Protein 9B3N (pdb70)

Nearest PDB structures (foldseek):
  9b3n-assembly1_A  TM=1.005E+00  e=8.816E-45  Homo sapiens
  9b3g-assembly1_A  TM=9.712E-01  e=2.410E-22  Homo sapiens
  4cue-assembly1_A-2  TM=6.542E-01  e=8.061E-15  Homo sapiens
  4cud-assembly1_A  TM=6.836E-01  e=2.657E-14  Homo sapiens
  4cuf-assembly1_A  TM=6.412E-01  e=1.418E-14  Homo sapiens

InterPro domains:
  IPR000152 EGF-type aspartate/asparagine hydroxylation site [PS00010] (195-206)
  IPR000152 EGF-type aspartate/asparagine hydroxylation site [PS00010] (272-283)
  IPR000152 EGF-type aspartate/asparagine hydroxylation site [PS00010] (312-323)
  IPR000152 EGF-type aspartate/asparagine hydroxylation site [PS00010] (350-361)
  IPR000152 EGF-type aspartate/asparagine hydroxylation site [PS00010] (429-440)
  IPR000152 EGF-type aspartate/asparagine hydroxylation site [PS00010] (467-478)
  IPR000152 EGF-type aspartate/asparagine hydroxylation site [PS00010] (505-516)
  IPR000152 EGF-type aspartate/asparagine hydroxylation site [PS00010] (543-554)
  IPR000152 EGF-type aspartate/asparagine hydroxylation site [PS00010] (580-591)
  IPR000152 EGF-type aspartate/asparagine hydroxylation site [PS00010] (618-629)
  IPR000152 EGF-type aspartate/asparagine hydroxylation site [PS00010] (655-666)
  IPR000152 EGF-type aspartate/asparagine hydroxylation site [PS00010] (693-704)
  IPR000152 EGF-type aspartate/asparagine hydroxylation site [PS00010] (730-741)
  IPR000152 EGF-type aspartate/asparagine hydroxylation site [PS00010] (768-779)
  IPR000152 EGF-type aspartate/asparagine hydroxylation site [PS00010] (806-817)
  IPR000152 EGF-type aspartate/asparagine hydroxylation site [PS00010] (884-895)
  IPR000152 EGF-type aspartate/asparagine hydroxylation site [PS00010] (960-971)
  IPR000152 EGF-type aspartate/asparagine hydroxylation site [PS00010] (998-1009)
  IPR000152 EGF-type aspartate/asparagine hydroxylation site [PS00010] (1036-1047)
  IPR000152 EGF-type aspartate/asparagine hydroxylation site [PS00010] (1160-1171)

Organism: Homo sapiens (NCBI:txid9606)

Sequence (195 aa):
NECESNPCVNGGTCKDDMTSGYVCTCREGFSGPNCQTNINECASNPCLNQQGTCIDDVAGYKCNCLLPYTGATCEVVLAPCAPSPCRNGGECRQSEDYESFSCVCPTGWQGQTCEVDINECVLSPCRRHGASCQNTHGGYRCHCQAGYSGRNCETDIDDCRPNPCHNGGSCTDGINTAFCDCLPGFRGTFCEEGSGLE

Secondary structure (DSSP, 8-state):
-GGGG----TT-EEEEETTEEEEEPPTTEESTTS-EE--GGGG----TT-EEEEETTEEEEEPPTTEESTTS-EE--TTTT----TTPEEEE-TTSS-EEEEPPTTEESTTS-EE--GGGG----TTPEEEEETTEEEEEPPTTEESTTS-EE--TTSS--SSTT-EEEEETTEEEEEPPTTEESTTS-EE-S--

Solvent-accessible surface area: 12857 Å² total; per-residue (Å²): 128,86,29,145,90,127,24,24,69,64,41,18,93,36,140,56,89,131,113,14,68,71,15,91,38,152,142,7,30,43,31,107,38,0,95,64,64,74,84,45,16,76,92,125,29,21,92,62,160,17,79,31,68,56,86,78,40,21,87,119,18,73,40,111,88,31,73,49,31,84,36,0,97,71,75,49,44,27,26,80,108,52,30,8,126,71,73,13,86,29,122,74,34,167,64,65,128,59,52,63,25,70,39,44,136,3,44,84,37,138,30,0,105,83,28,65,68,33,32,125,157,53,48,18,132,60,58,18,73,35,88,52,51,162,22,16,33,140,6,82,54,105,75,5,29,44,38,129,39,0,88,61,56,65,71,37,22,200,129,77,41,7,93,71,54,3,67,33,78,59,21,114,88,79,21,129,12,80,43,80,126,24,50,123,33,104,74,0,107,81,42,53,94,80,219

Foldseek 3Di:
DPCVVVQAPQPWDWDDDVPGIATHEDQQFDDRRSPDRDAPCPVVQAPDPWDWAGDRNDIFTHEDPQFDDRRSPHGQAQCVVPLAPDPWDWDADPNSNHIATHEDQQFDDRRRQHGDFCPVVPLADDPWHWAGDRSGIATHEDQQFDDRRSPDRDAPCVVHQAPDPWDWDDDRNDIATDEDPQFDDRRRPDGDPDD

GO terms:
  GO:0060354 negative regulation of cell adhesion molecule production (P, IMP)
  GO:2000048 negative regulation of cell-cell adhesion mediated by cadherin (P, IMP)
  GO:0000122 negative regulation of transcription by RNA polymerase II (P, IMP)
  GO:0043235 signaling receptor complex (C, IDA)
  GO:0007507 heart development (P, IMP)
  GO:0035924 cellular response to vascular endothelial growth factor stimulus (P, IDA)
  GO:0045944 positive regulation of transcription by RNA polymerase II (P, IDA)
  GO:2001027 negative regulation of endothelial cell chemotaxis (P, IDA)
  GO:0090051 negative regulation of cell migration involved in sprouting angiogenesis (P, IDA)
  GO:0008285 negative regulation of cell population proliferation (P, IDA)
  GO:0035148 tube formation (P, IMP)
  GO:0005515 protein binding (F, IPI)
  GO:0000139 Golgi membrane (C, TAS)
  GO:0005576 extracellular region (C, TAS)
  GO:0005654 nucleoplasm (C, TAS)
  GO:0005789 endoplasmic reticulum membrane (C, TAS)
  GO:0005829 cytosol (C, TAS)
  GO:0005886 plasma membrane (C, TAS)
  GO:0010008 endosome membrane (C, TAS)
  GO:0042802 identical protein binding (F, IPI)

Radius of gyration: 42.96 Å; Cα contacts (8 Å, |Δi|>4): 424; chains: 1; bounding box: 57×102×104 Å

Structure (mmCIF, N/CA/C/O backbone):
data_9B3N
#
_entry.id   9B3N
#
_cell.length_a   28.030
_cell.length_b   35.080
_cell.length_c   63.890
_cell.angle_alpha   99.710
_cell.angle_beta   92.350
_cell.angle_gamma   96.860
#
_symmetry.space_group_name_H-M   'P 1'
#
loop_
_entity.id
_entity.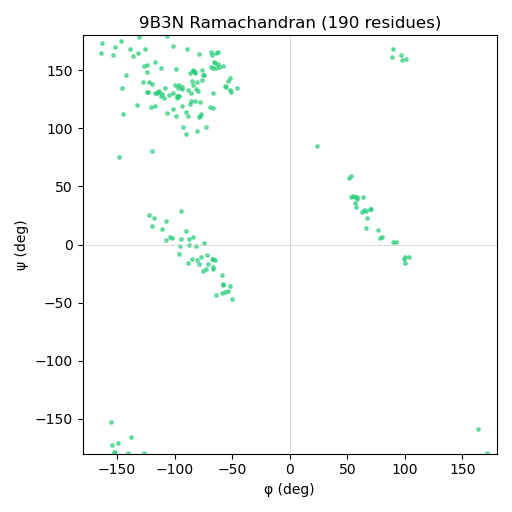type
_entity.pdbx_description
1 polymer 'Neurogenic locus notch homolog protein 1'
2 branched beta-D-xylopyranose-(1-3)-beta-D-glucopyranose
3 non-polymer beta-D-glucopyranose
4 non-polymer alpha-L-fucopyranose
5 non-polymer 'CALCIUM ION'
6 non-polymer 1,2-ETHANEDIOL
7 water water
#
loop_
_atom_site.group_PDB
_atom_site.id
_atom_site.type_symbol
_atom_site.label_atom_id
_atom_site.label_alt_id
_atom_site.label_comp_id
_atom_site.label_asym_id
_atom_site.label_entity_id
_atom_site.label_seq_id
_atom_site.pdbx_PDB_ins_code
_atom_site.Cartn_x
_atom_site.Cartn_y
_atom_site.Cartn_z
_atom_site.occupancy
_atom_site.B_iso_or_equiv
_atom_site.auth_seq_id
_atom_site.auth_comp_id
_atom_site.auth_asym_id
_atom_site.auth_atom_id
_atom_site.pdbx_PDB_model_num
ATOM 1 N N . ASN A 1 3 ? -19.47341 -60.77668 -61.67711 1.000 63.34301 755 ASN A N 1
ATOM 2 C CA . ASN A 1 3 ? -20.36501 -60.71673 -60.51610 1.000 56.04260 755 ASN A CA 1
ATOM 3 C C . ASN A 1 3 ? -20.23390 -59.37843 -59.75268 1.000 44.73919 755 ASN A C 1
ATOM 4 O O . ASN A 1 3 ? -20.13562 -58.30891 -60.34791 1.000 35.79447 755 ASN A O 1
ATOM 9 N N . GLU A 1 4 ? -20.20618 -59.44102 -58.42026 1.000 38.10751 756 GLU A N 1
ATOM 10 C CA . GLU A 1 4 ? -20.67907 -58.28680 -57.66563 1.000 34.24977 756 GLU A CA 1
ATOM 11 C C . GLU A 1 4 ? -19.71354 -57.11938 -57.71999 1.000 35.56665 756 GLU A C 1
ATOM 12 O O . GLU A 1 4 ? -20.15492 -55.97735 -57.53428 1.000 34.87137 756 GLU A O 1
ATOM 18 N N . CYS A 1 5 ? -18.43571 -57.35526 -58.02554 1.000 28.39142 757 CYS A N 1
ATOM 19 C CA . CYS A 1 5 ? -17.53054 -56.21167 -58.09266 1.000 26.87681 757 CYS A CA 1
ATOM 20 C C . CYS A 1 5 ? -17.83666 -55.28346 -59.25536 1.000 30.37799 757 CYS A C 1
ATOM 21 O O . CYS A 1 5 ? -17.30191 -54.16591 -59.28778 1.000 30.07665 757 CYS A O 1
ATOM 24 N N . GLU A 1 6 ? -18.66885 -55.69003 -60.21246 1.000 29.10371 758 GLU A N 1
ATOM 25 C CA . GLU A 1 6 ? -19.01755 -54.82381 -61.33816 1.000 28.89031 758 GLU A CA 1
ATOM 26 C C . GLU A 1 6 ? -19.65516 -53.52310 -60.89347 1.000 28.21161 758 GLU A C 1
ATOM 27 O O . GLU A 1 6 ? -19.60037 -52.55289 -61.62658 1.000 29.93511 758 GLU A O 1
ATOM 33 N N . SER A 1 7 ? -20.30063 -53.49778 -59.72385 1.000 29.17379 759 SER A N 1
ATOM 34 C CA . SER A 1 7 ? -20.92983 -52.23495 -59.31623 1.000 29.46136 759 SER A CA 1
ATOM 35 C C . SER A 1 7 ? -19.94822 -51.29525 -58.63259 1.000 28.87963 759 SER A C 1
ATOM 36 O O . SER A 1 7 ? -20.36757 -50.22525 -58.17512 1.000 29.42180 759 SER A O 1
ATOM 39 N N . ASN A 1 8 ? -18.66394 -51.63902 -58.60152 1.000 24.46534 760 ASN A N 1
ATOM 40 C CA . ASN A 1 8 ? -17.63517 -50.77680 -58.02150 1.000 27.44855 760 ASN A CA 1
ATOM 41 C C . ASN A 1 8 ? -18.00046 -50.30961 -56.61103 1.000 24.30278 760 ASN A C 1
ATOM 42 O O . ASN A 1 8 ? -18.06072 -49.10101 -56.34723 1.000 26.22692 760 ASN A O 1
ATOM 47 N N . PRO A 1 9 ? -18.23327 -51.25243 -55.69481 1.000 22.78751 761 PRO A N 1
ATOM 48 C CA . PRO A 1 9 ? -18.67610 -50.88068 -54.33021 1.000 25.38125 761 PRO A CA 1
ATOM 49 C C . PRO A 1 9 ? -17.58160 -50.32519 -53.45094 1.000 29.82710 761 PRO A C 1
ATOM 50 O O . PRO A 1 9 ? -17.90530 -49.65994 -52.45579 1.000 29.71798 761 PRO A O 1
ATOM 54 N N . CYS A 1 10 ? -16.30759 -50.59418 -53.70431 1.000 24.07343 762 CYS A N 1
ATOM 55 C CA . CYS A 1 10 ? -15.31540 -50.21858 -52.68582 1.000 24.88087 762 CYS A CA 1
ATOM 56 C C . CYS A 1 10 ? -14.96342 -48.74918 -52.79316 1.000 29.59852 762 CYS A C 1
ATOM 57 O O . CYS A 1 10 ? -14.66888 -48.22876 -53.87688 1.000 31.52178 762 CYS A O 1
ATOM 60 N N . VAL A 1 11 ? -14.94320 -48.07362 -51.66536 1.000 25.88620 763 VAL A N 1
ATOM 61 C CA . VAL A 1 11 ? -14.60666 -46.65910 -51.69628 1.000 31.76953 763 VAL A CA 1
ATOM 62 C C . VAL A 1 11 ? -13.19584 -46.46638 -51.12354 1.000 29.03081 763 VAL A C 1
ATOM 63 O O . VAL A 1 11 ? -12.50072 -47.43650 -50.76546 1.000 26.99109 763 VAL A O 1
ATOM 67 N N . ASN A 1 12 ? -12.73732 -45.22002 -51.09962 1.000 32.78932 764 ASN A N 1
ATOM 68 C CA . ASN A 1 12 ? -11.43369 -44.88223 -50.52469 1.000 34.14885 764 ASN A CA 1
ATOM 69 C C . ASN A 1 12 ? -10.29504 -45.65403 -51.18697 1.000 30.87850 764 ASN A C 1
ATOM 70 O O . ASN A 1 12 ? -9.30756 -46.00065 -50.54545 1.000 36.18361 764 ASN A O 1
ATOM 75 N N . GLY A 1 13 ? -10.42552 -45.96499 -52.47978 1.000 31.22136 765 GLY A N 1
ATOM 76 C CA . GLY A 1 13 ? -9.32128 -46.60079 -53.15893 1.000 36.87742 765 GLY A CA 1
ATOM 77 C C . GLY A 1 13 ? -9.14054 -48.07340 -52.85199 1.000 30.69749 765 GLY A C 1
ATOM 78 O O . GLY A 1 13 ? -8.07352 -48.62009 -53.13782 1.000 35.34073 765 GLY A O 1
ATOM 79 N N . GLY A 1 14 ? -10.11457 -48.71394 -52.21109 1.000 30.92760 766 GLY A N 1
ATOM 80 C CA . GLY A 1 14 ? -10.03803 -50.13963 -51.98112 1.000 25.41535 766 GLY A CA 1
ATOM 81 C C . GLY A 1 14 ? -10.16177 -50.94152 -53.27233 1.000 28.61408 766 GLY A C 1
ATOM 82 O O . GLY A 1 14 ? -10.51315 -50.43869 -54.35137 1.000 31.35451 766 GLY A O 1
ATOM 83 N N . THR A 1 15 ? -9.79813 -52.20942 -53.15958 1.000 26.48110 767 THR A N 1
ATOM 84 C CA . THR A 1 15 ? -9.83182 -53.13202 -54.28339 1.000 27.11289 767 THR A CA 1
ATOM 85 C C . THR A 1 15 ? -10.86371 -54.20090 -54.00255 1.000 27.24513 767 THR A C 1
ATOM 86 O O . THR A 1 15 ? -10.84756 -54.83324 -52.94549 1.000 25.65977 767 THR A O 1
ATOM 90 N N . CYS A 1 16 ? -11.72611 -54.43439 -54.98241 1.000 27.75901 768 CYS A N 1
ATOM 91 C CA . CYS A 1 16 ? -12.79522 -55.41442 -54.85127 1.000 24.89339 768 CYS A CA 1
ATOM 92 C C . CYS A 1 16 ? -12.36343 -56.76388 -55.40556 1.000 25.20723 768 CYS A C 1
ATOM 93 O O . CYS A 1 16 ? -11.76320 -56.80996 -56.47422 1.000 31.74584 768 CYS A O 1
ATOM 96 N N . LYS A 1 17 ? -12.63623 -57.82214 -54.64379 1.000 25.97080 769 LYS A N 1
ATOM 97 C CA . LYS A 1 17 ? -12.50687 -59.21366 -55.12547 1.000 26.26908 769 LYS A CA 1
ATOM 98 C C . LYS A 1 17 ? -13.87663 -59.89107 -55.14986 1.000 28.69696 769 LYS A C 1
ATOM 99 O O . LYS A 1 17 ? -14.59453 -59.89823 -54.13859 1.000 27.20066 769 LYS A O 1
ATOM 105 N N . ASP A 1 18 ? -14.22710 -60.51250 -56.26181 1.000 27.33865 770 ASP A N 1
ATOM 106 C CA A ASP A 1 18 ? -15.47126 -61.26139 -56.29065 0.491 29.27584 770 ASP A CA 1
ATOM 107 C CA B ASP A 1 18 ? -15.47748 -61.24033 -56.27549 0.509 29.22182 770 ASP A CA 1
ATOM 108 C C . ASP A 1 18 ? -15.35548 -62.51609 -55.43326 1.000 30.51287 770 ASP A C 1
ATOM 109 O O . ASP A 1 18 ? -14.28907 -63.15316 -55.35001 1.000 34.14568 770 ASP A O 1
ATOM 118 N N . MET A 1 19 ? -16.48100 -62.90988 -54.83001 1.000 28.39417 771 MET A N 1
ATOM 119 C CA . MET A 1 19 ? -16.60323 -64.10449 -54.01554 1.000 27.22923 771 MET A CA 1
ATOM 120 C C . MET A 1 19 ? -17.83501 -64.86049 -54.48748 1.000 29.33129 771 MET A C 1
ATOM 121 O O . MET A 1 19 ? -18.56812 -64.37843 -55.35805 1.000 34.29786 771 MET A O 1
ATOM 126 N N . THR A 1 20 ? -18.08711 -65.98214 -53.88240 1.000 31.02100 772 THR A N 1
ATOM 127 C CA . THR A 1 20 ? -19.35726 -66.67478 -54.08210 1.000 33.74371 772 THR A CA 1
ATOM 128 C C . THR A 1 20 ? -20.41864 -65.78891 -53.41039 1.000 38.74482 772 THR A C 1
ATOM 129 O O . THR A 1 20 ? -20.31595 -65.48243 -52.21817 1.000 41.22199 772 THR A O 1
ATOM 133 N N . SER A 1 21 ? -21.38000 -65.29693 -54.18700 1.000 50.81737 773 SER A N 1
ATOM 134 C CA . SER A 1 21 ? -22.52661 -64.56689 -53.63064 1.000 42.99840 773 SER A CA 1
ATOM 135 C C . SER A 1 21 ? -22.11319 -63.35252 -52.79447 1.000 43.03126 773 SER A C 1
ATOM 136 O O . SER A 1 21 ? -22.68481 -63.08286 -51.74048 1.000 54.34751 773 SER A O 1
ATOM 139 N N . GLY A 1 22 ? -21.12093 -62.61241 -53.25672 1.000 32.10503 774 GLY A N 1
ATOM 140 C CA . GLY A 1 22 ? -20.76981 -61.36902 -52.59637 1.000 31.96722 774 GLY A CA 1
ATOM 141 C C . GLY A 1 22 ? -19.39633 -60.91872 -53.04442 1.000 34.61602 774 GLY A C 1
ATOM 142 O O . GLY A 1 22 ? -18.90510 -61.33637 -54.08151 1.000 30.73028 774 GLY A O 1
ATOM 143 N N . TYR A 1 23 ? -18.78106 -60.07237 -52.22840 1.000 30.43873 775 TYR A N 1
ATOM 144 C CA . TYR A 1 23 ? -17.46668 -59.55443 -52.58170 1.000 25.14740 775 TYR A CA 1
ATOM 145 C C . TYR A 1 23 ? -16.70766 -59.17110 -51.32759 1.000 27.54301 775 TYR A C 1
ATOM 146 O O . TYR A 1 23 ? -17.29708 -59.02397 -50.25502 1.000 28.39768 775 TYR A O 1
ATOM 155 N N . VAL A 1 24 ? -15.38954 -59.00851 -51.46684 1.000 24.46088 776 VAL A N 1
ATOM 156 C CA . VAL A 1 24 ? -14.57093 -58.46823 -50.36625 1.000 22.11556 776 VAL A CA 1
ATOM 157 C C . VAL A 1 24 ? -13.87852 -57.22859 -50.88176 1.000 23.33836 776 VAL A C 1
ATOM 158 O O . VAL A 1 24 ? -13.42707 -57.17689 -52.02419 1.000 27.50708 776 VAL A O 1
ATOM 162 N N . CYS A 1 25 ? -13.79935 -56.19809 -50.02464 1.000 23.46116 777 CYS A N 1
ATOM 163 C CA . CYS A 1 25 ? -12.97539 -55.06016 -50.35244 1.000 28.88877 777 CYS A CA 1
ATOM 164 C C . CYS A 1 25 ? -11.71598 -55.13159 -49.52375 1.000 31.57295 777 CYS A C 1
ATOM 165 O O . CYS A 1 25 ? -11.79161 -55.24356 -48.30123 1.000 33.40640 777 CYS A O 1
ATOM 168 N N . THR A 1 26 ? -10.57133 -55.02136 -50.16813 1.000 26.09752 778 THR A N 1
ATOM 169 C CA . THR A 1 26 ? -9.31119 -54.86468 -49.47084 1.000 30.80765 778 THR A CA 1
ATOM 170 C C . THR A 1 26 ? -9.03045 -53.37513 -49.36697 1.000 27.08220 778 THR A C 1
ATOM 171 O O . THR A 1 26 ? -8.97133 -52.68253 -50.38706 1.000 28.78972 778 THR A O 1
ATOM 175 N N . CYS A 1 27 ? -8.92760 -52.86966 -48.13882 1.000 29.74695 779 CYS A N 1
ATOM 176 C CA . CYS A 1 27 ? -8.77006 -51.44653 -47.91102 1.000 32.29819 779 CYS A CA 1
ATOM 177 C C . CYS A 1 27 ? -7.32397 -50.99006 -48.02268 1.000 34.58347 779 CYS A C 1
ATOM 178 O O . CYS A 1 27 ? -6.38469 -51.71211 -47.67849 1.000 38.89023 779 CYS A O 1
ATOM 181 N N . ARG A 1 28 ? -7.15481 -49.74002 -48.46500 1.000 31.81232 780 ARG A N 1
ATOM 182 C CA . ARG A 1 28 ? -5.87322 -49.06927 -48.23009 1.000 34.38387 780 ARG A CA 1
ATOM 183 C C . ARG A 1 28 ? -5.63351 -48.93996 -46.74284 1.000 33.66495 780 ARG A C 1
ATOM 184 O O . ARG A 1 28 ? -6.57679 -48.89869 -45.95807 1.000 34.31096 780 ARG A O 1
ATOM 192 N N . GLU A 1 29 ? -4.36111 -48.88589 -46.36188 1.000 36.21004 781 GLU A N 1
ATOM 193 C CA . GLU A 1 29 ? -4.00256 -48.66444 -44.97128 1.000 35.20419 781 GLU A CA 1
ATOM 194 C C . GLU A 1 29 ? -4.72553 -47.44267 -44.43228 1.000 37.30879 781 GLU A C 1
ATOM 195 O O . GLU A 1 29 ? -4.76306 -46.39252 -45.08347 1.000 35.61245 781 GLU A O 1
ATOM 201 N N . GLY A 1 30 ? -5.31735 -47.58821 -43.25556 1.000 35.37571 782 GLY A N 1
ATOM 202 C CA . GLY A 1 30 ? -6.05169 -46.51906 -42.63540 1.000 31.45253 782 GLY A CA 1
ATOM 203 C C . GLY A 1 30 ? -7.55250 -46.59459 -42.79825 1.000 29.55106 782 GLY A C 1
ATOM 204 O O . GLY A 1 30 ? -8.27309 -45.84939 -42.12421 1.000 30.85806 782 GLY A O 1
ATOM 205 N N . PHE A 1 31 ? -8.05366 -47.48086 -43.64855 1.000 27.14935 783 PHE A N 1
ATOM 206 C CA . PHE A 1 31 ? -9.48996 -47.66596 -43.83658 1.000 33.59993 783 PHE A CA 1
ATOM 207 C C . PHE A 1 31 ? -9.93271 -49.07101 -43.43495 1.000 30.20304 783 PHE A C 1
ATOM 208 O O . PHE A 1 31 ? -9.14814 -50.02042 -43.39342 1.000 32.28824 783 PHE A O 1
ATOM 216 N N . SER A 1 32 ? -11.21354 -49.17472 -43.11220 1.000 26.85544 784 SER A N 1
ATOM 217 C CA . SER A 1 32 ? -11.84294 -50.42056 -42.72277 1.000 32.10143 784 SER A CA 1
ATOM 218 C C . SER A 1 32 ? -13.31655 -50.33254 -43.07852 1.000 29.53746 784 SER A C 1
ATOM 219 O O . SER A 1 32 ? -13.78336 -49.32990 -43.62317 1.000 29.53590 784 SER A O 1
ATOM 222 N N . GLY A 1 33 ? -14.06849 -51.39048 -42.75276 1.000 33.30052 785 GLY A N 1
ATOM 223 C CA . GLY A 1 33 ? -15.46380 -51.45109 -43.14271 1.000 35.50744 785 GLY A CA 1
ATOM 224 C C . GLY A 1 33 ? -15.68538 -52.26613 -44.40211 1.000 35.31508 785 GLY A C 1
ATOM 225 O O . GLY A 1 33 ? -14.76591 -52.44506 -45.19709 1.000 35.36544 785 GLY A O 1
ATOM 226 N N . PRO A 1 34 ? -16.91139 -52.76371 -44.61986 1.000 36.16270 786 PRO A N 1
ATOM 227 C CA . PRO A 1 34 ? -17.15310 -53.69890 -45.74388 1.000 36.61054 786 PRO A CA 1
ATOM 228 C C . PRO A 1 34 ? -16.78696 -53.11507 -47.09238 1.000 33.56153 786 PRO A C 1
ATOM 229 O O . PRO A 1 34 ? -16.36696 -53.84829 -48.00644 1.000 35.22894 786 PRO A O 1
ATOM 233 N N . ASN A 1 35 ? -16.97492 -51.80838 -47.26285 1.000 28.08860 787 ASN A N 1
ATOM 234 C CA . ASN A 1 35 ? -16.63273 -51.08351 -48.48058 1.000 24.82656 787 ASN A CA 1
ATOM 235 C C . ASN A 1 35 ? -15.45818 -50.13896 -48.28495 1.000 24.74657 787 ASN A C 1
ATOM 236 O O . ASN A 1 35 ? -15.27013 -49.25118 -49.11406 1.000 25.32657 787 ASN A O 1
ATOM 241 N N . CYS A 1 36 ? -14.71897 -50.26326 -47.17061 1.000 24.62271 788 CYS A N 1
ATOM 242 C CA . CYS A 1 36 ? -13.61723 -49.38103 -46.82694 1.000 24.91566 788 CYS A CA 1
ATOM 243 C C . CYS A 1 36 ? -14.08375 -47.98214 -46.53225 1.000 25.09086 788 CYS A C 1
ATOM 244 O O . CYS A 1 36 ? -13.30557 -47.04088 -46.68181 1.000 28.97778 788 CYS A O 1
ATOM 247 N N . GLN A 1 37 ? -15.35622 -47.82231 -46.16796 1.000 27.30514 789 GLN A N 1
ATOM 248 C CA . GLN A 1 37 ? -15.89346 -46.49370 -45.91313 1.000 28.38227 789 GLN A CA 1
ATOM 249 C C . GLN A 1 37 ? -15.37771 -45.85423 -44.64126 1.000 31.20330 789 GLN A C 1
ATOM 250 O O . GLN A 1 37 ? -15.52807 -44.64128 -44.51129 1.000 29.61742 789 GLN A O 1
ATOM 256 N N . THR A 1 38 ? -14.79208 -46.60239 -43.70499 1.000 24.06621 790 THR A N 1
ATOM 257 C CA . THR A 1 38 ? -14.43762 -46.00288 -42.43257 1.000 26.23509 790 THR A CA 1
ATOM 258 C C . THR A 1 38 ? -12.98009 -45.55828 -42.42982 1.000 29.36407 790 THR A C 1
ATOM 259 O O . THR A 1 38 ? -12.06832 -46.32463 -42.76503 1.000 27.90332 790 THR A O 1
ATOM 263 N N . ASN A 1 39 ? -12.75749 -44.30813 -42.06724 1.000 26.59345 791 ASN A N 1
ATOM 264 C CA . ASN A 1 39 ? -11.40538 -43.83172 -41.84658 1.000 28.98502 791 ASN A CA 1
ATOM 265 C C . ASN A 1 39 ? -11.11595 -44.13630 -40.37539 1.000 28.79477 791 ASN A C 1
ATOM 266 O O . ASN A 1 39 ? -11.73898 -43.56591 -39.47321 1.000 29.20995 791 ASN A O 1
ATOM 271 N N . ILE A 1 40 ? -10.22149 -45.09145 -40.14208 1.000 28.45536 792 ILE A N 1
ATOM 272 C CA . ILE A 1 40 ? -9.91952 -45.50128 -38.77917 1.000 26.46459 792 ILE A CA 1
ATOM 273 C C . ILE A 1 40 ? -9.49103 -44.28546 -37.94139 1.000 26.96153 792 ILE A C 1
ATOM 274 O O . ILE A 1 40 ? -8.72711 -43.43075 -38.40005 1.000 28.92588 792 ILE A O 1
ATOM 279 N N . ASN A 1 41 ? -10.02934 -44.19546 -36.73121 1.000 32.49055 793 ASN A N 1
ATOM 280 C CA . ASN A 1 41 ? -9.71037 -43.05969 -35.87366 1.000 31.46247 793 ASN A CA 1
ATOM 281 C C . ASN A 1 41 ? -8.48012 -43.42610 -35.03871 1.000 33.86931 793 ASN A C 1
ATOM 282 O O . ASN A 1 41 ? -8.57894 -44.08126 -34.01920 1.000 33.87706 793 ASN A O 1
ATOM 287 N N . GLU A 1 42 ? -7.29575 -43.03643 -35.50344 1.000 31.40493 794 GLU A N 1
ATOM 288 C CA . GLU A 1 42 ? -6.08234 -43.34704 -34.74106 1.000 31.05745 794 GLU A CA 1
ATOM 289 C C . GLU A 1 42 ? -5.97551 -42.49936 -33.47209 1.000 31.86818 794 GLU A C 1
ATOM 290 O O . GLU A 1 42 ? -5.14994 -42.81314 -32.59318 1.000 36.55150 794 GLU A O 1
ATOM 296 N N . CYS A 1 43 ? -6.85034 -41.50527 -33.32215 1.000 30.86353 795 CYS A N 1
ATOM 297 C CA . CYS A 1 43 ? -6.89097 -40.66969 -32.11923 1.000 27.18085 795 CYS A CA 1
ATOM 298 C C . CYS A 1 43 ? -7.64180 -41.33512 -30.97771 1.000 35.33656 795 CYS A C 1
ATOM 299 O O . CYS A 1 43 ? -7.73333 -40.75937 -29.87458 1.000 36.90241 795 CYS A O 1
ATOM 302 N N . ALA A 1 44 ? -8.17068 -42.53834 -31.21680 1.000 34.30018 796 ALA A N 1
ATOM 303 C CA . ALA A 1 44 ? -8.96045 -43.20224 -30.20425 1.000 33.14951 796 ALA A CA 1
ATOM 304 C C . ALA A 1 44 ? -8.12977 -43.58668 -28.99897 1.000 37.97647 796 ALA A C 1
ATOM 305 O O . ALA A 1 44 ? -8.68035 -43.79417 -27.92199 1.000 44.49738 796 ALA A O 1
ATOM 307 N N . SER A 1 45 ? -6.81547 -43.69184 -29.15520 1.000 44.75583 797 SER A N 1
ATOM 308 C CA . SER A 1 45 ? -5.97298 -44.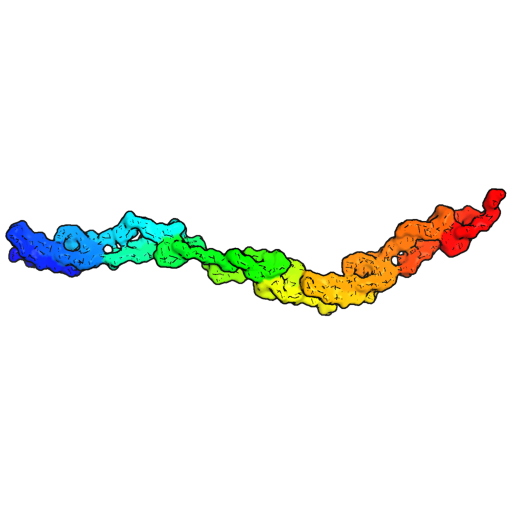05629 -28.03993 1.000 43.64442 797 SER A CA 1
ATOM 309 C C . SER A 1 45 ? -5.54539 -42.83414 -27.23451 1.000 40.01905 797 SER A C 1
ATOM 310 O O . SER A 1 45 ? -4.71255 -42.98317 -26.33658 1.000 40.75833 797 SER A O 1
ATOM 313 N N . ASN A 1 46 ? -6.05633 -41.64580 -27.58025 1.000 35.96953 798 ASN A N 1
ATOM 314 C CA . ASN A 1 46 ? -5.78829 -40.41860 -26.83040 1.000 36.69280 798 ASN A CA 1
ATOM 315 C C . ASN A 1 46 ? -4.29187 -40.16281 -26.63805 1.000 36.71772 798 ASN A C 1
ATOM 316 O O . ASN A 1 46 ? -3.82043 -40.03285 -25.50212 1.000 34.74853 798 ASN A O 1
ATOM 321 N N . PRO A 1 47 ? -3.52887 -40.05172 -27.73485 1.000 28.35089 799 PRO A N 1
ATOM 322 C CA . PRO A 1 47 ? -2.05938 -39.97746 -27.59601 1.000 30.45677 799 PRO A CA 1
ATOM 323 C C . PRO A 1 47 ? -1.53249 -38.62846 -27.18347 1.000 28.81477 799 PRO A C 1
ATOM 324 O O . PRO A 1 47 ? -0.36700 -38.55130 -26.79427 1.000 32.87463 799 PRO A O 1
ATOM 328 N N . CYS A 1 48 ? -2.31726 -37.57424 -27.31282 1.000 25.31016 800 CYS A N 1
ATOM 329 C CA . CYS A 1 48 ? -1.80301 -36.23271 -27.03054 1.000 27.21085 800 CYS A CA 1
ATOM 330 C C . CYS A 1 48 ? -1.91296 -35.89137 -25.54211 1.000 28.91162 800 CYS A C 1
ATOM 331 O O . CYS A 1 48 ? -2.97742 -36.06516 -24.93832 1.000 28.45352 800 CYS A O 1
ATOM 334 N N . LEU A 1 49 ? -0.81687 -35.41628 -24.95809 1.000 23.26653 801 LEU A N 1
ATOM 335 C CA . LEU A 1 49 ? -0.76846 -35.02944 -23.54583 1.000 22.82129 801 LEU A CA 1
ATOM 336 C C . LEU A 1 49 ? -1.14310 -33.56475 -23.33986 1.000 28.16253 801 LEU A C 1
ATOM 337 O O . LEU A 1 49 ? -1.27270 -32.77402 -24.27760 1.000 24.25208 801 LEU A O 1
ATOM 342 N N . ASN A 1 50 ? -1.35675 -33.23286 -22.08167 1.000 26.12492 802 ASN A N 1
ATOM 343 C CA . ASN A 1 50 ? -1.33976 -31.84557 -21.64849 1.000 25.81797 802 ASN A CA 1
ATOM 344 C C . ASN A 1 50 ? -2.37167 -30.99211 -22.38557 1.000 30.22405 802 ASN A C 1
ATOM 345 O O . ASN A 1 50 ? -2.10689 -29.82966 -22.73438 1.000 27.20550 802 ASN A O 1
ATOM 350 N N . GLN A 1 51 ? -3.54876 -31.57328 -22.57714 1.000 29.85011 803 GLN A N 1
ATOM 351 C CA A GLN A 1 51 ? -4.72786 -30.96234 -23.17658 0.504 29.57112 803 GLN A CA 1
ATOM 352 C CA B GLN A 1 51 ? -4.68964 -30.88030 -23.14967 0.496 29.59125 803 GLN A CA 1
ATOM 353 C C . GLN A 1 51 ? -4.47484 -30.52365 -24.61524 1.000 30.11563 803 GLN A C 1
ATOM 354 O O . GLN A 1 51 ? -5.21427 -29.68722 -25.15379 1.000 34.47446 803 GLN A O 1
ATOM 365 N N . GLY A 1 52 ? -3.49417 -31.17627 -25.29240 1.000 25.80119 804 GLY A N 1
ATOM 366 C CA . GLY A 1 52 ? -3.39887 -31.07480 -26.74590 1.000 22.12135 804 GLY A CA 1
ATOM 367 C C . GLY A 1 52 ? -4.56738 -31.75476 -27.45594 1.000 29.91878 804 GLY A C 1
ATOM 368 O O . GLY A 1 52 ? -5.30421 -32.56266 -26.89537 1.000 28.80855 804 GLY A O 1
ATOM 369 N N . THR A 1 53 ? -4.74677 -31.41128 -28.71997 1.000 26.17447 805 THR A N 1
ATOM 370 C CA . THR A 1 53 ? -5.83674 -31.98932 -29.50089 1.000 26.83887 805 THR A CA 1
ATOM 371 C C . THR A 1 53 ? -5.27807 -32.93997 -30.52792 1.000 24.81438 805 THR A C 1
ATOM 372 O O . THR A 1 53 ? -4.39957 -32.56421 -31.30204 1.000 24.61122 805 THR A O 1
ATOM 376 N N . CYS A 1 54 ? -5.78318 -34.16153 -30.51331 1.000 27.26451 806 CYS A N 1
ATOM 377 C CA . CYS A 1 54 ? -5.42273 -35.13225 -31.53316 1.000 24.62915 806 CYS A CA 1
ATOM 378 C C . CYS A 1 54 ? -6.20611 -34.88959 -32.82895 1.000 24.24275 806 CYS A C 1
ATOM 379 O O . CYS A 1 54 ? -7.42724 -34.68638 -32.79526 1.000 27.22977 806 CYS A O 1
ATOM 382 N N . ILE A 1 55 ? -5.49905 -34.88012 -33.95550 1.000 24.54347 807 ILE A N 1
ATOM 383 C CA . ILE A 1 55 ? -6.09591 -34.64417 -35.27118 1.000 25.78522 807 ILE A CA 1
ATOM 384 C C . ILE A 1 55 ? -5.87353 -35.91306 -36.08166 1.000 25.86914 807 ILE A C 1
ATOM 385 O O . ILE A 1 55 ? -4.72828 -36.35811 -36.25251 1.000 22.69588 807 ILE A O 1
ATOM 390 N N . ASP A 1 56 ? -6.95519 -36.53887 -36.50854 1.000 23.15177 808 ASP A N 1
ATOM 391 C CA . ASP A 1 56 ? -6.82327 -37.81580 -37.18317 1.000 24.27508 808 ASP A CA 1
ATOM 392 C C . ASP A 1 56 ? -6.29137 -37.60740 -38.59700 1.000 24.01859 808 ASP A C 1
ATOM 393 O O . ASP A 1 56 ? -6.51254 -36.56880 -39.22327 1.000 26.10905 808 ASP A O 1
ATOM 398 N N . ASP A 1 57 ? -5.48740 -38.57452 -39.04633 1.000 24.25672 809 ASP A N 1
ATOM 399 C CA . ASP A 1 57 ? -4.97768 -38.57839 -40.40620 1.000 24.29226 809 ASP A CA 1
ATOM 400 C C . ASP A 1 57 ? -5.31859 -39.92469 -41.04792 1.000 24.04497 809 ASP A C 1
ATOM 401 O O . ASP A 1 57 ? -5.92386 -40.80189 -40.43051 1.000 25.35788 809 ASP A O 1
ATOM 406 N N . VAL A 1 58 ? -4.89724 -40.09716 -42.30014 1.000 26.82886 810 VAL A N 1
ATOM 407 C CA . VAL A 1 58 ? -4.95679 -41.42201 -42.90665 1.000 27.75126 810 VAL A CA 1
ATOM 408 C C . VAL A 1 58 ? -3.78198 -42.24042 -42.37492 1.000 27.22421 810 VAL A C 1
ATOM 409 O O . VAL A 1 58 ? -2.61143 -41.88843 -42.59203 1.000 35.65471 810 VAL A O 1
ATOM 413 N N . ALA A 1 59 ? -4.09774 -43.24020 -41.54375 1.000 27.74631 811 ALA A N 1
ATOM 414 C CA . ALA A 1 59 ? -3.10397 -44.14894 -40.97343 1.000 28.33074 811 ALA A CA 1
ATOM 415 C C . ALA A 1 59 ? -2.14398 -43.38599 -40.07735 1.000 29.92849 811 ALA A C 1
ATOM 416 O O . ALA A 1 59 ? -0.93372 -43.59019 -40.13135 1.000 36.67481 811 ALA A O 1
ATOM 418 N N . GLY A 1 60 ? -2.67681 -42.46771 -39.29790 1.000 26.27328 812 GLY A N 1
ATOM 419 C CA . GLY A 1 60 ? -1.81692 -41.69126 -38.42277 1.000 28.06682 812 GLY A CA 1
ATOM 420 C C . GLY A 1 60 ? -2.59764 -40.57781 -37.79077 1.000 23.24263 812 GLY A C 1
ATOM 421 O O . GLY A 1 60 ? -3.81736 -40.45540 -37.93563 1.000 27.48109 812 GLY A O 1
ATOM 422 N N . TYR A 1 61 ? -1.86907 -39.80346 -36.98157 1.000 23.53800 813 TYR A N 1
ATOM 423 C CA . TYR A 1 61 ? -2.48178 -38.68776 -36.29880 1.000 24.00057 813 TYR A CA 1
ATOM 424 C C . TYR A 1 61 ? -1.39125 -37.65389 -36.08540 1.000 23.53110 813 TYR A C 1
ATOM 425 O O . TYR A 1 61 ? -0.19297 -37.92802 -36.23996 1.000 27.05356 813 TYR A O 1
ATOM 434 N N . LYS A 1 62 ? -1.81317 -36.47830 -35.65111 1.000 23.76864 814 LYS A N 1
ATOM 435 C CA . LYS A 1 62 ? -0.85897 -35.54543 -35.07271 1.000 22.83721 814 LYS A CA 1
ATOM 436 C C . LYS A 1 62 ? -1.50806 -34.90174 -33.86587 1.000 25.05640 814 LYS A C 1
ATOM 437 O O .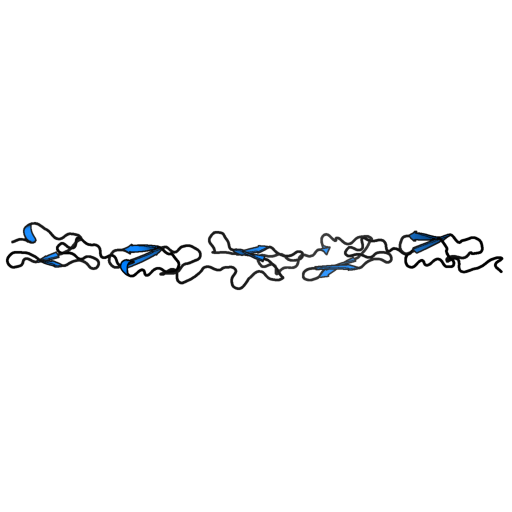 LYS A 1 62 ? -2.71470 -34.95701 -33.65207 1.000 22.89463 814 LYS A O 1
ATOM 443 N N . CYS A 1 63 ? -0.69586 -34.22102 -33.09442 1.000 23.49056 815 CYS A N 1
ATOM 444 C CA . CYS A 1 63 ? -1.19606 -33.46659 -31.96275 1.000 21.98978 815 CYS A CA 1
ATOM 445 C C . CYS A 1 63 ? -1.00896 -31.95813 -32.18328 1.000 19.87125 815 CYS A C 1
ATOM 446 O O . CYS A 1 63 ? 0.07473 -31.51963 -32.55431 1.000 24.28039 815 CYS A O 1
ATOM 449 N N . ASN A 1 64 ? -2.05836 -31.16807 -31.93572 1.000 21.67055 816 ASN A N 1
ATOM 450 C CA . ASN A 1 64 ? -1.92044 -29.72797 -31.86735 1.000 22.60821 816 ASN A CA 1
ATOM 451 C C . ASN A 1 64 ? -1.84212 -29.40697 -30.38368 1.000 24.48465 816 ASN A C 1
ATOM 452 O O . ASN A 1 64 ? -2.82596 -29.55705 -29.66246 1.000 25.03243 816 ASN A O 1
ATOM 457 N N . CYS A 1 65 ? -0.68453 -28.98353 -29.94283 1.000 20.56908 817 CYS A N 1
ATOM 458 C CA . CYS A 1 65 ? -0.49167 -28.74152 -28.52213 1.000 20.22886 817 CYS A CA 1
ATOM 459 C C . CYS A 1 65 ? -0.97245 -27.35631 -28.12822 1.000 29.79489 817 CYS A C 1
ATOM 460 O O . CYS A 1 65 ? -0.95434 -26.40645 -28.91650 1.000 24.86581 817 CYS A O 1
ATOM 463 N N . LEU A 1 66 ? -1.40344 -27.26948 -26.88701 1.000 27.72563 818 LEU A N 1
ATOM 464 C CA . LEU A 1 66 ? -1.73885 -26.02577 -26.23862 1.000 26.12400 818 LEU A CA 1
ATOM 465 C C . LEU A 1 66 ? -0.46565 -25.44560 -25.62286 1.000 26.62154 818 LEU A C 1
ATOM 466 O O . LEU A 1 66 ? 0.17980 -26.10644 -24.79486 1.000 25.23829 818 LEU A O 1
ATOM 471 N N . LEU A 1 67 ? -0.09315 -24.23903 -26.03665 1.000 24.15980 819 LEU A N 1
ATOM 472 C CA . LEU A 1 67 ? 1.04295 -23.58603 -25.39616 1.000 24.11099 819 LEU A CA 1
ATOM 473 C C . LEU A 1 67 ? 0.86415 -23.57912 -23.87573 1.000 26.72828 819 LEU A C 1
ATOM 474 O O . LEU A 1 67 ? -0.25315 -23.37407 -23.36774 1.000 28.70547 819 LEU A O 1
ATOM 479 N N . PRO A 1 68 ? 1.93857 -23.74778 -23.11478 1.000 24.71943 820 PRO A N 1
ATOM 480 C CA . PRO A 1 68 ? 3.34358 -23.78828 -23.57271 1.000 20.44431 820 PRO A CA 1
ATOM 481 C C . PRO A 1 68 ? 3.84860 -25.15704 -23.93808 1.000 20.86024 820 PRO A C 1
ATOM 482 O O . PRO A 1 68 ? 5.06729 -25.30725 -24.17706 1.000 21.00835 820 PRO A O 1
ATOM 486 N N . TYR A 1 69 ? 2.96001 -26.15134 -24.05509 1.000 20.08020 821 TYR A N 1
ATOM 487 C CA . TYR A 1 69 ? 3.41997 -27.48073 -24.45693 1.000 18.70610 821 TYR A CA 1
ATOM 488 C C . TYR A 1 69 ? 3.72019 -27.57770 -25.95302 1.000 20.86334 821 TYR A C 1
ATOM 489 O O . TYR A 1 69 ? 3.20411 -26.81210 -26.76106 1.000 20.59921 821 TYR A O 1
ATOM 498 N N . THR A 1 70 ? 4.66590 -28.46393 -26.26027 1.000 17.96976 822 THR A N 1
ATOM 499 C CA . THR A 1 70 ? 5.06409 -28.65287 -27.64964 1.000 18.19975 822 THR A CA 1
ATOM 500 C C . THR A 1 70 ? 5.61413 -30.07312 -27.77980 1.000 19.95393 822 THR A C 1
ATOM 501 O O . THR A 1 70 ? 5.51540 -30.88464 -26.86149 1.000 19.33754 822 THR A O 1
ATOM 505 N N . GLY A 1 71 ? 6.18690 -30.38433 -28.95437 1.000 22.06312 823 GLY A N 1
ATOM 506 C CA . GLY A 1 71 ? 6.62208 -31.75207 -29.22561 1.000 18.68478 823 GLY A CA 1
ATOM 507 C C . GLY A 1 71 ? 5.52588 -32.59909 -29.86293 1.000 18.40623 823 GLY A C 1
ATOM 508 O O . GLY A 1 71 ? 4.34912 -32.23513 -29.88790 1.000 19.44303 823 GLY A O 1
ATOM 509 N N . ALA A 1 72 ? 5.93198 -33.76153 -30.35030 1.000 21.24208 824 ALA A N 1
ATOM 510 C CA . ALA A 1 72 ? 5.02770 -34.58258 -31.15212 1.000 22.09799 824 ALA A CA 1
ATOM 511 C C . ALA A 1 72 ? 3.74501 -34.95020 -30.40219 1.000 23.35522 824 ALA A C 1
ATOM 512 O O . ALA A 1 72 ? 2.66417 -35.05515 -30.99905 1.000 23.51537 824 ALA A O 1
ATOM 514 N N . THR A 1 73 ? 3.86026 -35.17061 -29.07331 1.000 19.16043 825 THR A N 1
ATOM 515 C CA . THR A 1 73 ? 2.69886 -35.54301 -28.26250 1.000 20.58922 825 THR A CA 1
ATOM 516 C C . THR A 1 73 ? 2.47921 -34.54255 -27.12133 1.000 19.05028 825 THR A C 1
ATOM 517 O O . THR A 1 73 ? 1.81051 -34.89145 -26.14767 1.000 23.36915 825 THR A O 1
ATOM 521 N N . CYS A 1 74 ? 2.94902 -33.31360 -27.29973 1.000 19.99052 826 CYS A N 1
ATOM 522 C CA . CYS A 1 74 ? 2.78611 -32.27028 -26.28127 1.000 20.10514 826 CYS A CA 1
ATOM 523 C C . CYS A 1 74 ? 3.53177 -32.62918 -25.02124 1.000 21.76499 826 CYS A C 1
ATOM 524 O O . CYS A 1 74 ? 3.11662 -32.24564 -23.93037 1.000 25.13695 826 CYS A O 1
ATOM 527 N N . GLU A 1 75 ? 4.62870 -33.37698 -25.14745 1.000 20.91531 827 GLU A N 1
ATOM 528 C CA . GLU A 1 75 ? 5.35128 -33.88992 -23.99748 1.000 22.20305 827 GLU A CA 1
ATOM 529 C C . GLU A 1 75 ? 6.53586 -33.01354 -23.57666 1.000 24.84449 827 GLU A C 1
ATOM 530 O O . GLU A 1 75 ? 7.22171 -33.34321 -22.58567 1.000 32.79578 827 GLU A O 1
ATOM 536 N N . VAL A 1 76 ? 6.77151 -31.92423 -24.30639 1.000 24.09061 828 VAL A N 1
ATOM 537 C CA . VAL A 1 76 ? 7.85309 -30.96394 -24.05944 1.000 27.99061 828 VAL A CA 1
ATOM 538 C C . VAL A 1 76 ? 7.17886 -29.68133 -23.60603 1.000 24.17913 828 VAL A C 1
ATOM 539 O O . VAL A 1 76 ? 6.02645 -29.41306 -23.96006 1.000 21.60779 828 VAL A O 1
ATOM 543 N N . VAL A 1 77 ? 7.86576 -28.85414 -22.79173 1.000 24.59384 829 VAL A N 1
ATOM 544 C CA . VAL A 1 77 ? 7.25547 -27.57152 -22.46883 1.000 28.97067 829 VAL A CA 1
ATOM 545 C C . VAL A 1 77 ? 8.23824 -26.44573 -22.75559 1.000 22.55189 829 VAL A C 1
ATOM 546 O O . VAL A 1 77 ? 9.45118 -26.58318 -22.53724 1.000 27.16009 829 VAL A O 1
ATOM 550 N N . LEU A 1 78 ? 7.71064 -25.37053 -23.31201 1.000 21.63979 830 LEU A N 1
ATOM 551 C CA . LEU A 1 78 ? 8.45677 -24.14371 -23.53278 1.000 20.97634 830 LEU A CA 1
ATOM 552 C C . LEU A 1 78 ? 8.52838 -23.45470 -22.18549 1.000 24.02465 830 LEU A C 1
ATOM 553 O O . LEU A 1 78 ? 7.49145 -23.14911 -21.59475 1.000 25.23386 830 LEU A O 1
ATOM 558 N N . ALA A 1 79 ? 9.72810 -23.19001 -21.72196 1.000 24.44418 831 ALA A N 1
ATOM 559 C CA . ALA A 1 79 ? 9.89822 -22.54035 -20.42421 1.000 28.30645 831 ALA A CA 1
ATOM 560 C C . ALA A 1 79 ? 11.14412 -21.67947 -20.47400 1.000 26.70187 831 ALA A C 1
ATOM 561 O O . ALA A 1 79 ? 12.19038 -22.02880 -19.91906 1.000 31.45297 831 ALA A O 1
ATOM 563 N N . PRO A 1 80 ? 11.05793 -20.52370 -21.14114 1.000 28.36381 832 PRO A N 1
ATOM 564 C CA . PRO A 1 80 ? 12.23278 -19.69264 -21.33750 1.000 32.59397 832 PRO A CA 1
ATOM 565 C C . PRO A 1 80 ? 12.75568 -19.11023 -20.03833 1.000 35.33065 832 PRO A C 1
ATOM 566 O O . PRO A 1 80 ? 13.86657 -18.57852 -20.02283 1.000 36.01072 832 PRO A O 1
ATOM 570 N N . CYS A 1 81 ? 11.99864 -19.18539 -18.94758 1.000 32.10965 833 CYS A N 1
ATOM 571 C CA . CYS A 1 81 ? 12.44461 -18.60745 -17.68665 1.000 34.58024 833 CYS A CA 1
ATOM 572 C C . CYS A 1 81 ? 12.92932 -19.66406 -16.71738 1.000 44.68402 833 CYS A C 1
ATOM 573 O O . CYS A 1 81 ? 13.25440 -19.33842 -15.57587 1.000 41.29220 833 CYS A O 1
ATOM 576 N N . ALA A 1 82 ? 13.01622 -20.94174 -17.16322 1.000 39.70865 834 ALA A N 1
ATOM 577 C CA . ALA A 1 82 ? 13.27379 -22.05915 -16.25924 1.000 43.00538 834 ALA A CA 1
ATOM 578 C C . ALA A 1 82 ? 14.62899 -22.04262 -15.55099 1.000 59.63237 834 ALA A C 1
ATOM 579 O O . ALA A 1 82 ? 14.69290 -22.35210 -14.35495 1.000 58.34785 834 ALA A O 1
ATOM 581 N N . PRO A 1 83 ? 15.74864 -21.72278 -16.22371 1.000 64.86595 835 PRO A N 1
ATOM 582 C CA . PRO A 1 83 ? 16.98810 -21.56949 -15.45147 1.000 56.68565 835 PRO A CA 1
ATOM 583 C C . PRO A 1 83 ? 17.26175 -20.12390 -15.05285 1.000 63.23188 835 PRO A C 1
ATOM 584 O O . PRO A 1 83 ? 18.42176 -19.72934 -14.85699 1.000 68.28591 835 PRO A O 1
ATOM 588 N N . SER A 1 84 ? 16.17662 -19.35219 -14.89119 1.000 46.61794 836 SER A N 1
ATOM 589 C CA . SER A 1 84 ? 16.16179 -17.90171 -14.70909 1.000 55.93064 836 SER A CA 1
ATOM 590 C C . SER A 1 84 ? 17.40834 -17.22688 -15.27170 1.000 44.18866 836 SER A C 1
ATOM 591 O O . SER A 1 84 ? 18.35324 -16.89783 -14.52295 1.000 61.07537 836 SER A O 1
ATOM 594 N N . PRO A 1 85 ? 17.39849 -16.93437 -16.57447 1.000 44.65301 837 PRO A N 1
ATOM 595 C CA . PRO A 1 85 ? 18.54495 -16.26793 -17.19483 1.000 40.12092 837 PRO A CA 1
ATOM 596 C C . PRO A 1 85 ? 18.79160 -14.86481 -16.67709 1.000 41.62609 837 PRO A C 1
ATOM 597 O O . PRO A 1 85 ? 19.84242 -14.31923 -17.00601 1.000 46.80483 837 PRO A O 1
ATOM 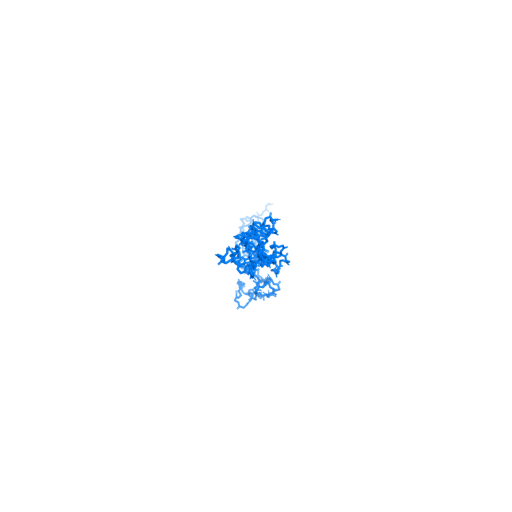601 N N . CYS A 1 86 ? 17.84073 -14.25459 -15.95004 1.000 40.94019 838 CYS A N 1
ATOM 602 C CA . CYS A 1 86 ? 17.97591 -12.89769 -15.45464 1.000 36.46290 838 CYS A CA 1
ATOM 603 C C . CYS A 1 86 ? 18.79317 -12.94900 -14.18064 1.000 46.35531 838 CYS A C 1
ATOM 604 O O . CYS A 1 86 ? 18.45600 -13.68231 -13.24617 1.000 47.07679 838 CYS A O 1
ATOM 607 N N . ARG A 1 87 ? 19.88027 -12.20975 -14.15930 1.000 35.15240 839 ARG A N 1
ATOM 608 C CA . ARG A 1 87 ? 20.80285 -12.26140 -13.04220 1.000 39.92938 839 ARG A CA 1
ATOM 609 C C . ARG A 1 87 ? 20.60100 -11.06577 -12.12218 1.000 36.75013 839 ARG A C 1
ATOM 610 O O . ARG A 1 87 ? 19.84672 -10.14114 -12.41028 1.000 36.98125 839 ARG A O 1
ATOM 618 N N . ASN A 1 88 ? 21.26733 -11.12443 -10.98042 1.000 42.46764 840 ASN A N 1
ATOM 619 C CA . ASN A 1 88 ? 21.39110 -9.97739 -10.08980 1.000 40.10231 840 ASN A CA 1
ATOM 620 C C . ASN A 1 88 ? 20.05697 -9.49001 -9.54587 1.000 39.30652 840 ASN A C 1
ATOM 621 O O . ASN A 1 88 ? 19.92967 -8.31307 -9.19033 1.000 42.33941 840 ASN A O 1
ATOM 626 N N . GLY A 1 89 ? 19.08832 -10.39299 -9.42421 1.000 45.18160 841 GLY A N 1
ATOM 627 C CA . GLY A 1 89 ? 17.79038 -10.06868 -8.89950 1.000 48.78075 841 GLY A CA 1
ATOM 628 C C . GLY A 1 89 ? 16.77768 -9.68946 -9.93841 1.000 42.74400 841 GLY A C 1
ATOM 629 O O . GLY A 1 89 ? 15.64526 -9.35791 -9.57997 1.000 48.68206 841 GLY A O 1
ATOM 630 N N . GLY A 1 90 ? 17.13573 -9.73493 -11.22175 1.000 37.05578 842 GLY A N 1
ATOM 631 C CA . GLY A 1 90 ? 16.20283 -9.32728 -12.24716 1.000 40.32449 842 GLY A CA 1
ATOM 632 C C . GLY A 1 90 ? 15.04287 -10.30176 -12.34248 1.000 41.23868 842 GLY A C 1
ATOM 633 O O . GLY A 1 90 ? 15.13403 -11.45386 -11.93628 1.000 41.41353 842 GLY A O 1
ATOM 634 N N . GLU A 1 91 ? 13.90795 -9.79519 -12.79698 1.000 35.43593 843 GLU A N 1
ATOM 635 C CA . GLU A 1 91 ? 12.69401 -10.59032 -12.90541 1.000 42.24386 843 GLU A CA 1
ATOM 636 C C . GLU A 1 91 ? 12.57241 -11.07114 -14.34363 1.000 34.03033 843 GLU A C 1
ATOM 637 O O . GLU A 1 91 ? 12.62667 -10.27058 -15.27918 1.000 37.48903 843 GLU A O 1
ATOM 643 N N . CYS A 1 92 ? 12.38380 -12.38662 -14.51057 1.000 35.97142 844 CYS A N 1
ATOM 644 C CA . CYS A 1 92 ? 12.20172 -13.01536 -15.81276 1.000 36.13095 844 CYS A CA 1
ATOM 645 C C . CYS A 1 92 ? 10.72698 -13.00848 -16.17314 1.000 38.54466 844 CYS A C 1
ATOM 646 O O . CYS A 1 92 ? 9.87852 -13.35885 -15.33720 1.000 38.01702 844 CYS A O 1
ATOM 649 N N . ARG A 1 93 ? 10.42894 -12.59868 -17.40845 1.000 33.17294 845 ARG A N 1
ATOM 650 C CA . ARG A 1 93 ? 9.07697 -12.58167 -17.94183 1.000 36.11927 845 ARG A CA 1
ATOM 651 C C . ARG A 1 93 ? 9.09584 -13.43339 -19.19449 1.000 32.98736 845 ARG A C 1
ATOM 652 O O . ARG A 1 93 ? 9.97101 -13.27113 -20.03854 1.000 30.28441 845 ARG A O 1
ATOM 660 N N . GLN A 1 94 ? 8.14519 -14.34991 -19.31241 1.000 35.78387 846 GLN A N 1
ATOM 661 C CA . GLN A 1 94 ? 8.05067 -1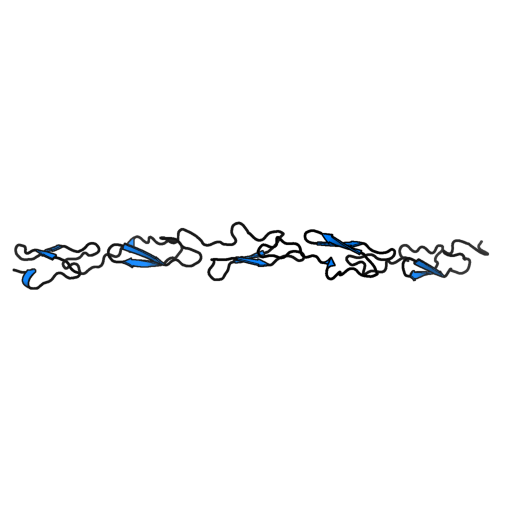5.15760 -20.50324 1.000 31.33958 846 GLN A CA 1
ATOM 662 C C . GLN A 1 94 ? 7.23771 -14.40455 -21.56508 1.000 33.84833 846 GLN A C 1
ATOM 663 O O . GLN A 1 94 ? 6.24707 -13.73976 -21.24015 1.000 37.33897 846 GLN A O 1
ATOM 669 N N . SER A 1 95 ? 7.65776 -14.50524 -22.83977 1.000 29.99047 847 SER A N 1
ATOM 670 C CA . SER A 1 95 ? 6.90210 -13.90974 -23.93408 1.000 32.55364 847 SER A CA 1
ATOM 671 C C . SER A 1 95 ? 5.52294 -14.56001 -24.07740 1.000 35.99660 847 SER A C 1
ATOM 672 O O . SER A 1 95 ? 5.26337 -15.64711 -23.54851 1.000 32.83498 847 SER A O 1
ATOM 675 N N . GLU A 1 96 ? 4.64339 -13.87838 -24.82762 1.000 42.33872 848 GLU A N 1
ATOM 676 C CA . GLU A 1 96 ? 3.28282 -14.37010 -25.08428 1.000 45.77790 848 GLU A CA 1
ATOM 677 C C . GLU A 1 96 ? 3.27761 -15.76499 -25.70705 1.000 41.03124 848 GLU A C 1
ATOM 678 O O . GLU A 1 96 ? 2.44005 -16.61521 -25.35954 1.000 41.93765 848 GLU A O 1
ATOM 684 N N . ASP A 1 97 ? 4.19260 -16.01581 -26.63346 1.000 37.35555 849 ASP A N 1
ATOM 685 C CA . ASP A 1 97 ? 4.26292 -17.28221 -27.35396 1.000 39.21040 849 ASP A CA 1
ATOM 686 C C . ASP A 1 97 ? 5.23357 -18.26364 -26.70443 1.000 30.48683 849 ASP A C 1
ATOM 687 O O . ASP A 1 97 ? 5.48621 -19.33699 -27.24460 1.000 29.06601 849 ASP A O 1
ATOM 692 N N . TYR A 1 98 ? 5.79828 -17.89191 -25.55420 1.000 26.94825 850 TYR A N 1
ATOM 693 C CA . TYR A 1 98 ? 6.67356 -18.71819 -24.73978 1.000 28.72291 850 TYR A CA 1
ATOM 694 C C . TYR A 1 98 ? 7.98650 -19.04015 -25.41189 1.000 26.82020 850 TYR A C 1
ATOM 695 O O . TYR A 1 98 ? 8.76820 -19.81586 -24.86822 1.000 28.42838 850 TYR A O 1
ATOM 704 N N . GLU A 1 99 ? 8.33687 -18.34949 -26.48017 1.000 27.31355 851 GLU A N 1
ATOM 705 C CA . GLU A 1 99 ? 9.58647 -18.67601 -27.14954 1.000 30.96457 851 GLU A CA 1
ATOM 706 C C . GLU A 1 99 ? 10.73974 -17.78920 -26.71256 1.000 36.66772 851 GLU A C 1
ATOM 707 O O . GLU A 1 99 ? 11.89325 -18.07335 -27.05434 1.000 36.17172 851 GLU A O 1
ATOM 713 N N . SER A 1 100 ? 10.47871 -16.74878 -25.94644 1.000 29.53310 852 SER A N 1
ATOM 714 C CA . SER A 1 100 ? 11.58846 -15.89180 -25.55559 1.000 32.09968 852 SER A CA 1
ATOM 715 C C . SER A 1 100 ? 11.32555 -15.35677 -24.15637 1.000 34.77154 852 SER A C 1
ATOM 716 O O . SER A 1 100 ? 10.27678 -15.59474 -23.55251 1.000 27.83063 852 SER A O 1
ATOM 719 N N . PHE A 1 101 ? 12.30253 -14.64535 -23.62682 1.000 33.57302 853 PHE A N 1
ATOM 720 C CA . PHE A 1 101 ? 12.14626 -14.04716 -22.32496 1.000 31.51916 853 PHE A CA 1
ATOM 721 C C . PHE A 1 101 ? 12.58091 -12.58803 -22.37562 1.000 39.61807 853 PHE A C 1
ATOM 722 O O . PHE A 1 101 ? 13.26018 -12.14735 -23.30378 1.000 38.16351 853 PHE A O 1
ATOM 730 N N . SER A 1 102 ? 12.19712 -11.85601 -21.34574 1.000 32.70391 854 SER A N 1
ATOM 731 C CA . SER A 1 102 ? 12.77034 -10.54866 -21.06822 1.000 31.99422 854 SER A CA 1
ATOM 732 C C . SER A 1 102 ? 13.04346 -10.45651 -19.58704 1.000 36.68269 854 SER A C 1
ATOM 733 O O . SER A 1 102 ? 12.51539 -11.22276 -18.78131 1.000 33.76789 854 SER A O 1
ATOM 736 N N . CYS A 1 103 ? 13.89450 -9.50359 -19.22746 1.000 32.77894 855 CYS A N 1
ATOM 737 C CA . CYS A 1 103 ? 14.27763 -9.31519 -17.84131 1.000 34.69680 855 CYS A CA 1
ATOM 738 C C . CYS A 1 103 ? 13.95856 -7.88088 -17.44367 1.000 32.21530 855 CYS A C 1
ATOM 739 O O . CYS A 1 103 ? 14.22215 -6.94531 -18.20774 1.000 40.91751 855 CYS A O 1
ATOM 742 N N . VAL A 1 104 ? 13.28669 -7.74699 -16.30940 1.000 35.49807 856 VAL A N 1
ATOM 743 C CA . VAL A 1 104 ? 13.14320 -6.47394 -15.62054 1.000 42.53367 856 VAL A CA 1
ATOM 744 C C . VAL A 1 104 ? 14.32096 -6.37774 -14.67022 1.000 37.96174 856 VAL A C 1
ATOM 745 O O . VAL A 1 104 ? 14.42575 -7.17142 -13.73592 1.000 37.64181 856 VAL A O 1
ATOM 749 N N . CYS A 1 105 ? 15.20148 -5.43540 -14.91413 1.000 37.98051 857 CYS A N 1
ATOM 750 C CA . CYS A 1 105 ? 16.39906 -5.37564 -14.08182 1.000 35.86724 857 CYS A CA 1
ATOM 751 C C . CYS A 1 105 ? 16.17905 -4.56407 -12.82113 1.000 33.77713 857 CYS A C 1
ATOM 752 O O . CYS A 1 105 ? 15.40970 -3.61146 -12.81863 1.000 38.55182 857 CYS A O 1
ATOM 755 N N . PRO A 1 106 ? 16.85008 -4.95101 -11.74958 1.000 33.67503 858 PRO A N 1
ATOM 756 C CA . PRO A 1 106 ? 16.89578 -4.08028 -10.56596 1.000 36.94106 858 PRO A CA 1
ATOM 757 C C . PRO A 1 106 ? 17.58300 -2.76630 -10.89009 1.000 35.11729 858 PRO A C 1
ATOM 758 O O . PRO A 1 106 ? 18.26975 -2.61126 -11.90825 1.000 33.25662 858 PRO A O 1
ATOM 762 N N . THR A 1 107 ? 17.41768 -1.80581 -9.97844 1.000 39.11792 859 THR A N 1
ATOM 763 C CA . THR A 1 107 ? 18.17990 -0.57760 -10.06645 1.000 38.55083 859 THR A CA 1
ATOM 764 C C . THR A 1 107 ? 19.66057 -0.92998 -10.08487 1.000 34.20827 859 THR A C 1
ATOM 765 O O . THR A 1 107 ? 20.11618 -1.83467 -9.36777 1.000 39.74380 859 THR A O 1
ATOM 769 N N . GLY A 1 108 ? 20.38876 -0.27891 -10.94337 1.000 33.45438 860 GLY A N 1
ATOM 770 C CA . GLY A 1 108 ? 21.79696 -0.45070 -10.96122 1.000 32.22742 860 GLY A CA 1
ATOM 771 C C . GLY A 1 108 ? 22.30467 -1.38925 -12.02673 1.000 31.39976 860 GLY A C 1
ATOM 772 O O . GLY A 1 108 ? 23.50858 -1.43298 -12.24517 1.000 31.33399 860 GLY A O 1
ATOM 773 N N . TRP A 1 109 ? 21.41336 -2.19661 -12.61654 1.000 31.23526 861 TRP A N 1
ATOM 774 C CA . TRP A 1 109 ? 21.79665 -3.19438 -13.60341 1.000 30.89493 861 TRP A CA 1
ATOM 775 C C . TRP A 1 109 ? 21.02373 -2.99764 -14.90342 1.000 31.33065 861 TRP A C 1
ATOM 776 O O . TRP A 1 109 ? 19.92222 -2.45035 -14.89613 1.000 31.88283 861 TRP A O 1
ATOM 787 N N . GLN A 1 110 ? 21.62363 -3.45271 -16.00991 1.000 23.30543 862 GLN A N 1
ATOM 788 C CA . GLN A 1 110 ? 21.00316 -3.38922 -17.32130 1.000 27.76084 862 GLN A CA 1
ATOM 789 C C . GLN A 1 110 ? 21.51414 -4.56576 -18.12921 1.000 26.84788 862 GLN A C 1
ATOM 790 O O . GLN A 1 110 ? 22.29268 -5.38980 -17.62108 1.000 23.81689 862 GLN A O 1
ATOM 796 N N . GLY A 1 111 ? 21.18326 -4.53616 -19.39990 1.000 27.50619 863 GLY A N 1
ATOM 797 C CA . GLY A 1 111 ? 21.42103 -5.64127 -20.32011 1.000 23.17601 863 GLY A CA 1
ATOM 798 C C . GLY A 1 111 ? 20.29066 -6.65139 -20.37213 1.000 32.56830 863 GLY A C 1
ATOM 799 O O . GLY A 1 111 ? 19.42921 -6.73511 -19.49485 1.000 28.56922 863 GLY A O 1
ATOM 800 N N . GLN A 1 112 ? 20.30491 -7.43448 -21.45459 1.000 30.94497 864 GLN A N 1
ATOM 801 C CA . GLN A 1 112 ? 19.23439 -8.40006 -21.68084 1.000 31.54810 864 GLN A CA 1
ATOM 802 C C . GLN A 1 112 ? 18.99178 -9.28858 -20.46690 1.000 28.04007 864 GLN A C 1
ATOM 803 O O . GLN A 1 112 ? 17.84406 -9.68357 -20.20303 1.000 32.26152 864 GLN A O 1
ATOM 809 N N . THR A 1 113 ? 20.05630 -9.63726 -19.74044 1.000 27.67801 865 THR A N 1
ATOM 810 C CA . THR A 1 113 ? 19.97393 -10.54329 -18.60603 1.000 31.47902 865 THR A CA 1
ATOM 811 C C . THR A 1 113 ? 20.42458 -9.86987 -17.32873 1.000 28.60142 865 THR A C 1
ATOM 812 O O . THR A 1 113 ? 20.74467 -10.55431 -16.34497 1.000 29.62890 865 THR A O 1
ATOM 816 N N . CYS A 1 114 ? 20.50046 -8.54066 -17.33500 1.000 26.87774 866 CYS A N 1
ATOM 817 C CA . CYS A 1 114 ? 20.74022 -7.79075 -16.10662 1.000 28.42187 866 CYS A CA 1
ATOM 818 C C . CYS A 1 114 ? 22.15444 -7.99147 -15.58926 1.000 30.75117 866 CYS A C 1
ATOM 819 O O . CYS A 1 114 ? 22.40794 -7.91129 -14.37597 1.000 31.10539 866 CYS A O 1
ATOM 822 N N . GLU A 1 115 ? 23.09315 -8.21731 -16.50855 1.000 27.53412 867 GLU A N 1
ATOM 823 C CA . GLU A 1 115 ? 24.46970 -8.50694 -16.12483 1.000 29.56897 867 GLU A CA 1
ATOM 824 C C . GLU A 1 115 ? 25.45455 -7.37103 -16.39687 1.000 30.65210 867 GLU A C 1
ATOM 825 O O . GLU A 1 115 ? 26.65321 -7.54795 -16.19951 1.000 32.50573 867 GLU A O 1
ATOM 831 N N . VAL A 1 116 ? 24.98288 -6.23227 -16.86972 1.000 25.91249 868 VAL A N 1
ATOM 832 C CA . VAL A 1 116 ? 25.83186 -5.10481 -17.19411 1.000 28.55839 868 VAL A CA 1
ATOM 833 C C . VAL A 1 116 ? 25.57007 -3.98837 -16.18941 1.000 24.10566 868 VAL A C 1
ATOM 834 O O . VAL A 1 116 ? 24.41930 -3.56113 -16.01337 1.000 24.08569 868 VAL A O 1
ATOM 838 N N . ASP A 1 117 ? 26.62846 -3.47893 -15.61240 1.000 23.07101 869 ASP A N 1
ATOM 839 C CA . ASP A 1 117 ? 26.51089 -2.39621 -14.64846 1.000 23.72382 869 ASP A CA 1
ATOM 840 C C . ASP A 1 117 ? 25.96055 -1.13580 -15.31873 1.000 26.94292 869 ASP A C 1
ATOM 841 O O . ASP A 1 117 ? 26.13462 -0.91022 -16.53956 1.000 25.06221 869 ASP A O 1
ATOM 846 N N . ILE A 1 118 ? 25.28106 -0.31482 -14.50020 1.000 23.30407 870 ILE A N 1
ATOM 847 C CA . ILE A 1 118 ? 24.95068 1.05501 -14.88067 1.000 22.73934 870 ILE A CA 1
ATOM 848 C C . ILE A 1 118 ? 25.94646 1.95506 -14.18370 1.000 23.29123 870 ILE A C 1
ATOM 849 O O . ILE A 1 118 ? 26.13367 1.80816 -12.98903 1.000 24.01671 870 ILE A O 1
ATOM 854 N N . ASN A 1 119 ? 26.58453 2.87878 -14.89265 1.000 22.43988 871 ASN A N 1
ATOM 855 C CA . ASN A 1 119 ? 27.52256 3.76638 -14.18584 1.000 25.12392 871 ASN A CA 1
ATOM 856 C C . ASN A 1 119 ? 26.76838 5.01813 -13.76284 1.000 23.16179 871 ASN A C 1
ATOM 857 O O . ASN A 1 119 ? 26.56289 5.94169 -14.54291 1.000 26.67798 871 ASN A O 1
ATOM 862 N N . GLU A 1 120 ? 26.39334 5.05487 -12.48248 1.000 23.80242 872 GLU A N 1
ATOM 863 C CA . GLU A 1 120 ? 25.67781 6.19970 -11.92412 1.000 27.76875 872 GLU A CA 1
ATOM 864 C C . GLU A 1 120 ? 26.52684 7.45694 -11.89170 1.000 31.05946 872 GLU A C 1
ATOM 865 O O . GLU A 1 120 ? 25.98136 8.55221 -11.82905 1.000 31.65643 872 GLU A O 1
ATOM 871 N N . CYS A 1 121 ? 27.83650 7.33884 -11.97797 1.000 26.26200 873 CYS A N 1
ATOM 872 C CA . CYS A 1 121 ? 28.66657 8.53157 -11.85559 1.000 30.39416 873 CYS A CA 1
ATOM 873 C C . CYS A 1 121 ? 28.72775 9.31799 -13.14757 1.000 33.50277 873 CYS A C 1
ATOM 874 O O . CYS A 1 121 ? 29.18755 10.47421 -13.13588 1.000 35.09939 873 CYS A O 1
ATOM 877 N N . VAL A 1 122 ? 28.27525 8.70605 -14.26867 1.000 31.74758 874 VAL A N 1
ATOM 878 C CA . VAL A 1 122 ? 28.21696 9.46089 -15.52136 1.000 32.61752 874 VAL A CA 1
ATOM 879 C C . VAL A 1 122 ? 27.32600 10.68123 -15.35201 1.000 35.57573 874 VAL A C 1
ATOM 880 O O . VAL A 1 122 ? 27.63846 11.77314 -15.83358 1.000 42.06943 874 VAL A O 1
ATOM 884 N N . LEU A 1 123 ? 26.19548 10.51000 -14.67380 1.000 37.01138 875 LEU A N 1
ATOM 885 C CA . LEU A 1 123 ? 25.33856 11.63037 -14.30160 1.000 39.27507 875 LEU A CA 1
ATOM 886 C C . LEU A 1 123 ? 25.26509 11.61093 -12.78480 1.000 38.08783 875 LEU A C 1
ATOM 887 O O . LEU A 1 123 ? 24.31506 11.09490 -12.19906 1.000 38.11991 875 LEU A O 1
ATOM 892 N N . SER A 1 124 ? 26.28923 12.14176 -12.16330 1.000 33.87562 876 SER A N 1
ATOM 893 C CA . SER A 1 124 ? 26.55070 11.82137 -10.76491 1.000 39.03127 876 SER A CA 1
ATOM 894 C C . SER A 1 124 ? 25.44388 12.37524 -9.87845 1.000 37.55654 876 SER A C 1
ATOM 895 O O . SER A 1 124 ? 25.05198 13.52056 -10.03386 1.000 37.86793 876 SER A O 1
ATOM 898 N N . PRO A 1 125 ? 24.88264 11.56542 -8.99462 1.000 32.30239 877 PRO A N 1
ATOM 899 C CA . PRO A 1 125 ? 23.83149 12.02910 -8.10074 1.000 31.56950 877 PRO A CA 1
ATOM 900 C C . PRO A 1 125 ? 24.38955 12.62189 -6.82466 1.000 33.85279 877 PRO A C 1
ATOM 901 O O . PRO A 1 125 ? 23.59571 13.01723 -5.96969 1.000 33.25030 877 PRO A O 1
ATOM 905 N N . CYS A 1 126 ? 25.71398 12.63226 -6.68151 1.000 26.89171 878 CYS A N 1
ATOM 906 C CA . CYS A 1 126 ? 26.35160 13.10715 -5.44592 1.000 30.02726 878 CYS A CA 1
ATOM 907 C C . CYS A 1 126 ? 26.32882 14.62578 -5.37345 1.000 31.07966 878 CYS A C 1
ATOM 908 O O . CYS A 1 126 ? 26.51899 15.34362 -6.36384 1.000 34.72703 878 CYS A O 1
ATOM 911 N N . ARG A 1 127 ? 26.10474 15.10955 -4.16852 1.000 30.30113 879 ARG A N 1
ATOM 912 C CA A ARG A 1 127 ? 25.83901 16.51771 -3.96326 0.548 38.69542 879 ARG A CA 1
ATOM 913 C CA B ARG A 1 127 ? 25.79860 16.50301 -3.90832 0.452 38.67591 879 ARG A CA 1
ATOM 914 C C . ARG A 1 127 ? 26.91848 17.13287 -3.08600 1.000 33.75415 879 ARG A C 1
ATOM 915 O O . ARG A 1 127 ? 27.76743 16.43907 -2.51519 1.000 33.32161 879 ARG A O 1
ATOM 930 N N . HIS A 1 128 ? 26.91338 18.46669 -3.03284 1.000 32.33865 880 HIS A N 1
ATOM 931 C CA . HIS A 1 128 ? 27.79911 19.23968 -2.10782 1.000 36.49548 880 HIS A CA 1
ATOM 932 C C . HIS A 1 128 ? 29.28059 18.87449 -2.29103 1.000 36.00269 880 HIS A C 1
ATOM 933 O O . HIS A 1 128 ? 30.04137 18.75217 -1.32879 1.000 37.68700 880 HIS A O 1
ATOM 940 N N . GLY A 1 129 ? 29.70521 18.72899 -3.54826 1.000 38.64135 881 GLY A N 1
ATOM 941 C CA . GLY A 1 129 ? 31.10837 18.50341 -3.83727 1.000 41.13275 881 GLY A CA 1
ATOM 942 C C . GLY A 1 129 ? 31.60115 17.09177 -3.60787 1.000 36.33548 881 GLY A C 1
ATOM 943 O O . GLY A 1 129 ? 32.80630 16.85208 -3.68898 1.000 42.41892 881 GLY A O 1
ATOM 944 N N . ALA A 1 130 ? 30.71618 16.15582 -3.28399 1.000 33.32430 882 ALA A N 1
ATOM 945 C CA . ALA A 1 130 ? 31.11700 14.77834 -3.04066 1.000 33.92567 882 ALA A CA 1
ATOM 946 C C . ALA A 1 130 ? 31.66892 14.16842 -4.32258 1.000 34.26358 882 ALA A C 1
ATOM 947 O O . ALA A 1 130 ? 31.37090 14.62440 -5.42929 1.000 35.00341 882 ALA A O 1
ATOM 949 N N . SER A 1 131 ? 32.50430 13.14819 -4.16461 1.000 33.46281 883 SER A N 1
ATOM 950 C CA . SER A 1 131 ? 33.03734 12.39022 -5.29883 1.000 38.26123 883 SER A CA 1
ATOM 951 C C . SER A 1 131 ? 32.24875 11.10562 -5.46430 1.000 29.22653 883 SER A C 1
ATOM 952 O O . SER A 1 131 ? 31.91678 10.42825 -4.49020 1.000 28.76817 883 SER A O 1
ATOM 955 N N . CYS A 1 132 ? 31.94097 10.78198 -6.70074 1.000 28.99206 884 CYS A N 1
ATOM 956 C CA . CYS A 1 132 ? 31.17387 9.59120 -6.99669 1.000 28.40964 884 CYS A CA 1
ATOM 957 C C . CYS A 1 132 ? 32.09096 8.41218 -7.30634 1.000 30.91074 884 CYS A C 1
ATOM 958 O O . CYS A 1 132 ? 33.07126 8.53763 -8.03861 1.000 35.87294 884 CYS A O 1
ATOM 961 N N . GLN A 1 133 ? 31.77834 7.26030 -6.74567 1.000 26.06791 885 GLN A N 1
ATOM 962 C CA . GLN A 1 133 ? 32.53451 6.05303 -7.02568 1.000 28.34001 885 GLN A CA 1
ATOM 963 C C . GLN A 1 133 ? 31.55526 5.05125 -7.61067 1.000 28.60824 885 GLN A C 1
ATOM 964 O O . GLN A 1 133 ? 30.57582 4.68037 -6.95115 1.000 25.00741 885 GLN A O 1
ATOM 970 N N . ASN A 1 134 ? 31.78507 4.63511 -8.83984 1.000 28.06789 886 ASN A N 1
ATOM 971 C CA . ASN A 1 134 ? 30.90367 3.62578 -9.43504 1.000 27.58648 886 ASN A CA 1
ATOM 972 C C . ASN A 1 134 ? 31.32412 2.25524 -8.93008 1.000 29.19455 886 ASN A C 1
ATOM 973 O O . ASN A 1 134 ? 32.51724 1.99354 -8.74150 1.000 34.35614 886 ASN A O 1
ATOM 978 N N . THR A 1 135 ? 30.34547 1.41982 -8.63214 1.000 26.65217 887 THR A N 1
ATOM 979 C CA . THR A 1 135 ? 30.56290 0.01868 -8.30635 1.000 26.44090 887 THR A CA 1
ATOM 980 C C . THR A 1 135 ? 29.70280 -0.88043 -9.22463 1.000 29.11596 887 THR A C 1
ATOM 981 O O . THR A 1 135 ? 28.76951 -0.43923 -9.88950 1.000 26.45561 887 THR A O 1
ATOM 985 N N . HIS A 1 136 ? 29.99732 -2.16720 -9.19344 1.000 29.82755 888 HIS A N 1
ATOM 986 C CA . HIS A 1 136 ? 29.22586 -3.15700 -9.95414 1.000 32.95321 888 HIS A CA 1
ATOM 987 C C . HIS A 1 136 ? 27.86455 -3.36102 -9.30776 1.000 26.47989 888 HIS A C 1
ATOM 988 O O . HIS A 1 136 ? 27.75281 -3.99564 -8.24941 1.000 38.49425 888 HIS A O 1
ATOM 995 N N . GLY A 1 137 ? 26.85615 -2.73853 -9.88481 1.000 25.41697 889 GLY A N 1
ATOM 996 C CA . GLY A 1 137 ? 25.49090 -2.80836 -9.41855 1.000 26.86163 889 GLY A CA 1
ATOM 997 C C . GLY A 1 137 ? 25.12942 -1.75057 -8.40178 1.000 27.90786 889 GLY A C 1
ATOM 998 O O . GLY A 1 137 ? 23.97941 -1.71026 -7.94122 1.000 30.68767 889 GLY A O 1
ATOM 999 N N . GLY A 1 138 ? 26.04168 -0.85410 -8.07804 1.000 25.57037 890 GLY A N 1
ATOM 1000 C CA . GLY A 1 138 ? 25.70004 0.32647 -7.30260 1.000 27.09972 890 GLY A CA 1
ATOM 1001 C C . GLY A 1 138 ? 26.64943 1.47064 -7.52846 1.000 21.46245 890 GLY A C 1
ATOM 1002 O O . GLY A 1 138 ? 27.23363 1.61285 -8.61783 1.000 24.60932 890 GLY A O 1
ATOM 1003 N N . TYR A 1 139 ? 26.74134 2.31017 -6.50018 1.000 21.90599 891 TYR A N 1
ATOM 1004 C CA . TYR A 1 139 ? 27.68396 3.41084 -6.47062 1.000 21.89358 891 TYR A CA 1
ATOM 1005 C C . TYR A 1 139 ? 27.78307 3.85295 -5.03981 1.000 23.41012 891 TYR A C 1
ATOM 1006 O O . TYR A 1 139 ? 27.02946 3.40040 -4.17937 1.000 27.07199 891 TYR A O 1
ATOM 1015 N N . ARG A 1 140 ? 28.70806 4.76143 -4.81343 1.000 22.88811 892 ARG A N 1
ATOM 1016 C CA . ARG A 1 140 ? 28.92059 5.29456 -3.47942 1.000 23.11392 892 ARG A CA 1
ATOM 1017 C C . ARG A 1 140 ? 29.32298 6.74574 -3.65053 1.000 27.50181 892 ARG A C 1
ATOM 1018 O O . ARG A 1 140 ? 30.10986 7.07318 -4.53691 1.000 26.87640 892 ARG A O 1
ATOM 1026 N N . CYS A 1 141 ? 28.74163 7.61653 -2.86365 1.000 23.91368 893 CYS A N 1
ATOM 1027 C CA . CYS A 1 141 ? 29.17648 9.00260 -2.81016 1.000 23.19692 893 CYS A CA 1
ATOM 1028 C C . CYS A 1 141 ? 30.12577 9.16574 -1.62797 1.000 24.11978 893 CYS A C 1
ATOM 1029 O O . CYS A 1 141 ? 29.85682 8.65730 -0.53481 1.000 27.12401 893 CYS A O 1
ATOM 1032 N N . HIS A 1 142 ? 31.22572 9.84211 -1.84153 1.000 24.21338 894 HIS A N 1
ATOM 1033 C CA . HIS A 1 142 ? 32.16173 10.08573 -0.76774 1.000 24.02068 894 HIS A CA 1
ATOM 1034 C C . HIS A 1 142 ? 32.01717 11.55107 -0.40566 1.000 31.75169 894 HIS A C 1
ATOM 1035 O O . HIS A 1 142 ? 32.33610 12.43126 -1.21465 1.000 28.80347 894 HIS A O 1
ATOM 1042 N N . CYS A 1 143 ? 31.51069 11.81754 0.79153 1.000 26.73916 895 CYS A N 1
ATOM 1043 C CA . CYS A 1 143 ? 31.13483 13.19892 1.16024 1.000 30.33649 895 CYS A CA 1
ATOM 1044 C C . CYS A 1 143 ? 32.31360 14.10972 1.47715 1.000 32.36572 895 CYS A C 1
ATOM 1045 O O . CYS A 1 143 ? 33.32210 13.69419 2.04702 1.000 28.92043 895 CYS A O 1
ATOM 1048 N N . GLN A 1 144 ? 32.15519 15.37734 1.11651 1.000 28.07011 896 GLN A N 1
ATOM 1049 C CA . GLN A 1 144 ? 32.96845 16.42223 1.72823 1.000 30.86422 896 GLN A CA 1
ATOM 1050 C C . GLN A 1 144 ? 32.64294 16.55085 3.21538 1.000 28.82070 896 GLN A C 1
ATOM 1051 O O . GLN A 1 144 ? 31.53051 16.23794 3.66548 1.000 26.16104 896 GLN A O 1
ATOM 1057 N N . ALA A 1 145 ? 33.60973 17.09300 3.95801 1.000 28.58774 897 ALA A N 1
ATOM 1058 C CA . ALA A 1 145 ? 33.39468 17.38286 5.37313 1.000 30.58887 897 ALA A CA 1
ATOM 1059 C C . ALA A 1 145 ? 32.10793 18.18657 5.57709 1.000 30.51474 897 ALA A C 1
ATOM 1060 O O . ALA A 1 145 ? 31.84289 19.15718 4.86233 1.000 30.24632 897 ALA A O 1
ATOM 1062 N N . GLY A 1 146 ? 31.27556 17.73765 6.51658 1.000 27.65734 898 GLY A N 1
ATOM 1063 C CA . GLY A 1 146 ? 30.03808 18.41317 6.82384 1.000 26.05679 898 GLY A CA 1
ATOM 1064 C C . GLY A 1 146 ? 28.79588 17.75317 6.26262 1.000 24.04149 898 GLY A C 1
ATOM 1065 O O . GLY A 1 146 ? 27.68391 18.16127 6.62205 1.000 27.99156 898 GLY A O 1
ATOM 1066 N N . TYR A 1 147 ? 28.94048 16.76449 5.36640 1.000 24.57906 899 TYR A N 1
ATOM 1067 C CA . TYR A 1 147 ? 27.77648 16.20584 4.69169 1.000 26.07106 899 TYR A CA 1
ATOM 1068 C C . TYR A 1 147 ? 27.70759 14.70522 4.91598 1.000 23.48513 899 TYR A C 1
ATOM 1069 O O . TYR A 1 147 ?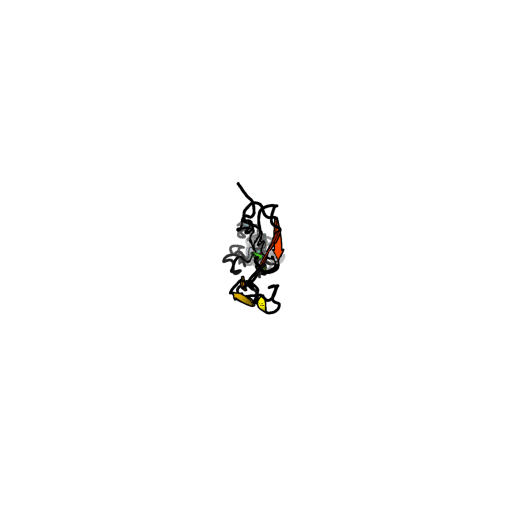 28.72838 14.04194 5.16366 1.000 24.08047 899 TYR A O 1
ATOM 1078 N N . SER A 1 148 ? 26.46998 14.21899 4.95766 1.000 24.24408 900 SER A N 1
ATOM 1079 C CA . SER A 1 148 ? 26.18473 12.79130 5.12613 1.000 25.18502 900 SER A CA 1
ATOM 1080 C C . SER A 1 148 ? 25.00139 12.46413 4.21647 1.000 19.75096 900 SER A C 1
ATOM 1081 O O . SER A 1 148 ? 24.50251 13.30588 3.46051 1.000 22.14771 900 SER A O 1
ATOM 1084 N N . GLY A 1 149 ? 24.60286 11.19510 4.24959 1.000 24.28811 901 GLY A N 1
ATOM 1085 C CA . GLY A 1 149 ? 23.51625 10.75490 3.40194 1.000 25.21857 901 GLY A CA 1
ATOM 1086 C C . GLY A 1 149 ? 24.02346 10.02016 2.16814 1.000 23.65917 901 GLY A C 1
ATOM 1087 O O . GLY A 1 149 ? 25.19558 10.11087 1.77536 1.000 23.92068 901 GLY A O 1
ATOM 1088 N N . ARG A 1 150 ? 23.11457 9.24233 1.59101 1.000 24.90274 902 ARG A N 1
ATOM 1089 C CA . ARG A 1 150 ? 23.42256 8.45094 0.41758 1.000 26.98617 902 ARG A CA 1
ATOM 1090 C C . ARG A 1 150 ? 24.09061 9.27791 -0.68721 1.000 23.66861 902 ARG A C 1
ATOM 1091 O O . ARG A 1 150 ? 25.04933 8.83419 -1.33097 1.000 25.84174 902 ARG A O 1
ATOM 1099 N N . ASN A 1 151 ? 23.55057 10.43824 -0.97806 1.000 23.14154 903 ASN A N 1
ATOM 1100 C CA . ASN A 1 151 ? 24.06631 11.30146 -2.03944 1.000 23.97044 903 ASN A CA 1
ATOM 1101 C C . ASN A 1 151 ? 24.76647 12.51895 -1.43973 1.000 25.04583 903 ASN A C 1
ATOM 1102 O O . ASN A 1 151 ? 24.95547 13.52963 -2.11744 1.000 25.97969 903 ASN A O 1
ATOM 1107 N N . CYS A 1 152 ? 25.15813 12.40940 -0.17154 1.000 23.12998 904 CYS A N 1
ATOM 1108 C CA . CYS A 1 152 ? 25.82867 13.51450 0.53481 1.000 23.16658 904 CYS A CA 1
ATOM 1109 C C . CYS A 1 152 ? 24.96631 14.76250 0.50483 1.000 29.65562 904 CYS A C 1
ATOM 1110 O O . CYS A 1 152 ? 25.46101 15.90072 0.50557 1.000 30.49800 904 CYS A O 1
ATOM 1113 N N . GLU A 1 153 ? 23.67199 14.53237 0.59335 1.000 25.86306 905 GLU A N 1
ATOM 1114 C CA . GLU A 1 153 ? 22.67442 15.57107 0.45628 1.000 25.91986 905 GLU A CA 1
ATOM 1115 C C . GLU A 1 153 ? 22.35091 16.25234 1.78631 1.000 27.99326 905 GLU A C 1
ATOM 1116 O O . GLU A 1 153 ? 21.70220 17.30270 1.78110 1.000 34.07196 905 GLU A O 1
ATOM 1122 N N . THR A 1 154 ? 22.73374 15.64054 2.89941 1.000 25.43730 906 THR A N 1
ATOM 1123 C CA . THR A 1 154 ? 22.39948 16.12696 4.23532 1.000 27.46391 906 THR A CA 1
ATOM 1124 C C . THR A 1 154 ? 23.53987 16.91806 4.82718 1.000 26.55938 906 THR A C 1
ATOM 1125 O O . THR A 1 154 ? 24.65413 16.40980 4.96450 1.000 25.06160 906 THR A O 1
ATOM 1129 N N . ASP A 1 155 ? 23.23821 18.13831 5.24276 1.000 26.59153 907 ASP A N 1
ATOM 1130 C CA . ASP A 1 155 ? 24.17370 18.93326 6.04343 1.000 25.49482 907 ASP A CA 1
ATOM 1131 C C . ASP A 1 155 ? 24.12330 18.40600 7.47415 1.000 23.93942 907 ASP A C 1
ATOM 1132 O O . ASP A 1 155 ? 23.11604 18.53543 8.15030 1.000 26.71530 907 ASP A O 1
ATOM 1137 N N . ILE A 1 156 ? 25.20474 17.80193 7.92379 1.000 22.92299 908 ILE A N 1
ATOM 1138 C CA . ILE A 1 156 ? 25.22915 17.13296 9.22233 1.000 22.13272 908 ILE A CA 1
ATOM 1139 C C . ILE A 1 156 ? 24.75815 18.08939 10.33118 1.000 23.26471 908 ILE A C 1
ATOM 1140 O O . ILE A 1 156 ? 25.10044 19.27212 10.32096 1.000 25.09364 908 ILE A O 1
ATOM 1145 N N . ASP A 1 157 ? 23.98081 17.57905 11.29758 1.000 23.63581 909 ASP A N 1
ATOM 1146 C CA . ASP A 1 157 ? 23.56963 18.42517 12.42958 1.000 24.14750 909 ASP A CA 1
ATOM 1147 C C . ASP A 1 157 ? 24.70923 18.49602 13.43516 1.000 24.01636 909 ASP A C 1
ATOM 1148 O O . ASP A 1 157 ? 24.89077 17.60059 14.27310 1.000 26.39889 909 ASP A O 1
ATOM 1153 N N . ASP A 1 158 ? 25.47609 19.58329 13.33952 1.000 22.87196 910 ASP A N 1
ATOM 1154 C CA . ASP A 1 158 ? 26.58629 19.76810 14.27248 1.000 22.75148 910 ASP A CA 1
ATOM 1155 C C . ASP A 1 158 ? 26.13790 20.17863 15.65254 1.000 25.88249 910 ASP A C 1
ATOM 1156 O O . ASP A 1 158 ? 26.98839 20.30334 16.51528 1.000 27.25491 910 ASP A O 1
ATOM 1161 N N . CYS A 1 159 ? 24.83415 20.30459 15.87763 1.000 23.67610 911 CYS A N 1
ATOM 1162 C CA . CYS A 1 159 ? 24.32738 20.69152 17.17310 1.000 22.84542 911 CYS A CA 1
ATOM 1163 C C . CYS A 1 159 ? 23.78969 19.50993 17.96137 1.000 27.30035 911 CYS A C 1
ATOM 1164 O O . CYS A 1 159 ? 23.23647 19.71622 19.05042 1.000 28.05899 911 CYS A O 1
ATOM 1167 N N . ARG A 1 160 ? 23.94002 18.28762 17.44654 1.000 28.67136 912 ARG A N 1
ATOM 1168 C CA . ARG A 1 160 ? 23.53232 17.09384 18.19331 1.000 31.40299 912 ARG A CA 1
ATOM 1169 C C . ARG A 1 160 ? 24.67451 16.09130 18.11937 1.000 30.04754 912 ARG A C 1
ATOM 1170 O O . ARG A 1 160 ? 25.08198 15.71592 16.99474 1.000 33.24100 912 ARG A O 1
ATOM 1178 N N . PRO A 1 161 ? 25.25625 15.66328 19.25652 1.000 27.58967 913 PRO A N 1
ATOM 1179 C CA . PRO A 1 161 ? 25.08771 16.25586 20.57849 1.000 29.43738 913 PRO A CA 1
ATOM 1180 C C . PRO A 1 161 ? 25.50034 17.72898 20.60708 1.000 31.34197 913 PRO A C 1
ATOM 1181 O O . PRO A 1 161 ? 26.27759 18.18952 19.77399 1.000 29.84898 913 PRO A O 1
ATOM 1185 N N . ASN A 1 162 ? 24.91067 18.46795 21.51235 1.000 29.19966 914 ASN A N 1
ATOM 1186 C CA . ASN A 1 162 ? 25.16865 19.89145 21.58281 1.000 26.51726 914 ASN A CA 1
ATOM 1187 C C . ASN A 1 162 ? 26.61925 20.15606 22.00953 1.000 28.02701 914 ASN A C 1
ATOM 1188 O O . ASN A 1 162 ? 27.02732 19.71189 23.10849 1.000 29.05815 914 ASN A O 1
ATOM 1193 N N . PRO A 1 163 ? 27.43213 20.80220 21.15646 1.000 22.76324 915 PRO A N 1
ATOM 1194 C CA . PRO A 1 163 ? 28.82957 21.06801 21.49330 1.000 21.77710 915 PRO A CA 1
ATOM 1195 C C . PRO A 1 163 ? 28.96759 22.22712 22.47444 1.000 19.73844 915 PRO A C 1
ATOM 1196 O O . PRO A 1 163 ? 30.08562 22.45898 22.96435 1.000 23.37617 915 PRO A O 1
ATOM 1200 N N . CYS A 1 164 ? 27.86407 22.96065 22.69452 1.000 17.86053 916 CYS A N 1
ATOM 1201 C CA . CYS A 1 164 ? 27.92739 24.16439 23.54128 1.000 18.20026 916 CYS A CA 1
ATOM 1202 C C . CYS A 1 164 ? 27.75710 23.69314 24.97288 1.000 22.60773 916 CYS A C 1
ATOM 1203 O O . CYS A 1 164 ? 26.76030 23.02811 25.30724 1.000 23.90073 916 CYS A O 1
ATOM 1206 N N . HIS A 1 165 ? 28.72814 24.01323 25.81864 1.000 19.05667 917 HIS A N 1
ATOM 1207 C CA . HIS A 1 165 ? 28.65937 23.60476 27.20582 1.000 22.17287 917 HIS A CA 1
ATOM 1208 C C . HIS A 1 165 ? 27.71601 24.53437 27.97275 1.000 19.97908 917 HIS A C 1
ATOM 1209 O O . HIS A 1 165 ? 27.28484 25.57955 27.49209 1.000 20.96458 917 HIS A O 1
ATOM 1216 N N . ASN A 1 166 ? 27.33178 24.05290 29.15167 1.000 23.33407 918 ASN A N 1
ATOM 1217 C CA . ASN A 1 166 ? 26.65304 24.88829 30.13756 1.000 24.32512 918 ASN A CA 1
ATOM 1218 C C . ASN A 1 166 ? 25.36334 25.46851 29.57723 1.000 21.97693 918 ASN A C 1
ATOM 1219 O O . ASN A 1 166 ? 25.03435 26.64435 29.77727 1.000 24.09475 918 ASN A O 1
ATOM 1224 N N . GLY A 1 167 ? 24.63852 24.63763 28.80421 1.000 21.42547 919 GLY A N 1
ATOM 1225 C CA . GLY A 1 167 ? 23.33116 25.12017 28.40895 1.000 23.41115 919 GLY A CA 1
ATOM 1226 C C . GLY A 1 167 ? 23.31773 26.08517 27.24451 1.000 18.01522 919 GLY A C 1
ATOM 1227 O O . GLY A 1 167 ? 22.28072 26.72384 27.00418 1.000 22.09514 919 GLY A O 1
ATOM 1228 N N . GLY A 1 168 ? 24.46107 26.32754 26.58505 1.000 21.60343 920 GLY A N 1
ATOM 1229 C CA . GLY A 1 168 ? 24.48685 27.29615 25.51312 1.000 19.49233 920 GLY A CA 1
ATOM 1230 C C . GLY A 1 168 ? 23.65795 26.86202 24.30716 1.000 19.97758 920 GLY A C 1
ATOM 1231 O O . GLY A 1 168 ? 23.41026 25.67074 24.08392 1.000 22.61871 920 GLY A O 1
ATOM 1232 N N . SER A 1 169 ? 23.15083 27.86334 23.57500 1.000 19.28853 921 SER A N 1
ATOM 1233 C CA . SER A 1 169 ? 22.38627 27.56003 22.36315 1.000 22.32249 921 SER A CA 1
ATOM 1234 C C . SER A 1 169 ? 23.28990 27.34614 21.16901 1.000 22.88744 921 SER A C 1
ATOM 1235 O O . SER A 1 169 ? 24.15896 28.15607 20.87593 1.000 22.85812 921 SER A O 1
ATOM 1238 N N . CYS A 1 170 ? 22.95856 26.31734 20.39420 1.000 23.71121 922 CYS A N 1
ATOM 1239 C CA . CYS A 1 170 ? 23.77263 25.90778 19.25934 1.000 25.95008 922 CYS A CA 1
ATOM 1240 C C . CYS A 1 170 ? 23.07227 26.27020 17.95595 1.000 23.86353 922 CYS A C 1
ATOM 1241 O O . CYS A 1 170 ? 21.85139 26.12027 17.84154 1.000 26.86296 922 CYS A O 1
ATOM 1244 N N . THR A 1 171 ? 23.83537 26.83752 17.02901 1.000 20.04892 923 THR A N 1
ATOM 1245 C CA . THR A 1 171 ? 23.39618 27.06418 15.64333 1.000 24.27361 923 THR A CA 1
ATOM 1246 C C . THR A 1 171 ? 24.28432 26.25502 14.71978 1.000 25.95678 923 THR A C 1
ATOM 1247 O O . THR A 1 171 ? 25.51557 26.32252 14.80026 1.000 23.16458 923 THR A O 1
ATOM 1251 N N . ASP A 1 172 ? 23.66051 25.50421 13.83307 1.000 23.86306 924 ASP A N 1
ATOM 1252 C CA . ASP A 1 172 ? 24.40732 24.66450 12.91855 1.000 24.16949 924 ASP A CA 1
ATOM 1253 C C . ASP A 1 172 ? 24.89957 25.47711 11.71884 1.000 20.86067 924 ASP A C 1
ATOM 1254 O O . ASP A 1 172 ? 24.20747 26.34139 11.20329 1.000 24.82338 924 ASP A O 1
ATOM 1259 N N . GLY A 1 173 ? 26.06889 25.08426 11.18300 1.000 22.77929 925 GLY A N 1
ATOM 1260 C CA . GLY A 1 173 ? 26.56105 25.58669 9.92780 1.000 25.13921 925 GLY A CA 1
ATOM 1261 C C . GLY A 1 173 ? 27.15578 24.49764 9.06647 1.000 26.38466 925 GLY A C 1
ATOM 1262 O O . GLY A 1 173 ? 27.04592 23.33939 9.46586 1.000 26.27362 925 GLY A O 1
ATOM 1263 N N . ILE A 1 174 ? 27.89034 24.84500 8.02554 1.000 27.70248 926 ILE A N 1
ATOM 1264 C CA . ILE A 1 174 ? 28.55084 23.83097 7.18805 1.000 28.85041 926 ILE A CA 1
ATOM 1265 C C . ILE A 1 174 ? 29.80745 23.40948 7.96315 1.000 32.86374 926 ILE A C 1
ATOM 1266 O O . ILE A 1 174 ? 30.74497 24.19515 8.14343 1.000 34.36077 926 ILE A O 1
ATOM 1271 N N . ASN A 1 175 ? 29.79489 22.18666 8.47393 1.000 28.91863 927 ASN A N 1
ATOM 1272 C CA . ASN A 1 175 ? 30.88239 21.61280 9.25172 1.000 28.61001 927 ASN A CA 1
ATOM 1273 C C . ASN A 1 175 ? 31.27268 22.52340 10.41079 1.000 28.84553 927 ASN A C 1
ATOM 1274 O O . ASN A 1 175 ? 32.45373 22.72275 10.66876 1.000 30.08996 927 ASN A O 1
ATOM 1279 N N . THR A 1 176 ? 30.28782 23.11054 11.06248 1.000 24.13150 928 THR A N 1
ATOM 1280 C CA . THR A 1 176 ? 30.64445 24.02682 12.16054 1.000 23.71096 928 THR A CA 1
ATOM 1281 C C . THR A 1 176 ? 29.40223 24.22971 12.97609 1.000 23.18209 928 THR A C 1
ATOM 1282 O O . THR A 1 176 ? 28.29117 23.93841 12.51997 1.000 26.53041 928 THR A O 1
ATOM 1286 N N . ALA A 1 177 ? 29.59680 24.76299 14.17274 1.000 25.76475 929 ALA A N 1
ATOM 1287 C CA . ALA A 1 177 ? 28.51329 25.07774 15.08426 1.000 21.01543 929 ALA A CA 1
ATOM 1288 C C . ALA A 1 177 ? 28.88058 26.38013 15.76576 1.000 24.28596 929 ALA A C 1
ATOM 1289 O O . ALA A 1 177 ? 30.06144 26.66032 15.96449 1.000 31.70516 929 ALA A O 1
ATOM 1291 N N . PHE A 1 178 ? 27.86703 27.17578 16.05646 1.000 20.66712 930 PHE A N 1
ATOM 1292 C CA . PHE A 1 178 ? 28.09014 28.44399 16.74714 1.000 21.45700 930 PHE A CA 1
ATOM 1293 C C . PHE A 1 178 ? 27.32202 28.42547 18.05315 1.000 23.33694 930 PHE A C 1
ATOM 1294 O O . PHE A 1 178 ? 26.17777 27.97686 18.10932 1.000 21.57174 930 PHE A O 1
ATOM 1302 N N . CYS A 1 179 ? 27.95039 28.92812 19.13360 1.000 20.68406 931 CYS A N 1
ATOM 1303 C CA . CYS A 1 179 ? 27.34079 28.88664 20.47009 1.000 22.90408 931 CYS A CA 1
ATOM 1304 C C . CYS A 1 179 ? 26.95672 30.26266 20.97961 1.000 22.17270 931 CYS A C 1
ATOM 1305 O O . CYS A 1 179 ? 27.76044 31.18820 20.92943 1.000 25.00315 931 CYS A O 1
ATOM 1308 N N . ASP A 1 180 ? 25.70944 30.41588 21.39668 1.000 23.96707 932 ASP A N 1
ATOM 1309 C CA . ASP A 1 180 ? 25.32046 31.60334 22.16968 1.000 24.00295 932 ASP A CA 1
ATOM 1310 C C . ASP A 1 180 ? 25.24189 31.20375 23.63660 1.000 22.19901 932 ASP A C 1
ATOM 1311 O O . ASP A 1 180 ? 24.40254 30.37159 24.00363 1.000 21.79125 932 ASP A O 1
ATOM 1316 N N . CYS A 1 181 ? 26.09882 31.80283 24.47757 1.000 22.64694 933 CYS A N 1
ATOM 1317 C CA . CYS A 1 181 ? 26.20269 31.36005 25.87048 1.000 23.69453 933 CYS A CA 1
ATOM 1318 C C . CYS A 1 181 ? 25.11654 31.95580 26.74931 1.000 19.88708 933 CYS A C 1
ATOM 1319 O O . CYS A 1 181 ? 24.61183 33.04309 26.52055 1.000 23.03831 933 CYS A O 1
ATOM 1322 N N . LEU A 1 182 ? 24.72061 31.14915 27.74382 1.000 21.90446 934 LEU A N 1
ATOM 1323 C CA . LEU A 1 182 ? 23.92024 31.66518 28.86979 1.000 22.78647 934 LEU A CA 1
ATOM 1324 C C . LEU A 1 182 ? 24.66468 32.73413 29.67307 1.000 25.48775 934 LEU A C 1
ATOM 1325 O O . LEU A 1 182 ? 25.89652 32.79167 29.66250 1.000 23.71248 934 LEU A O 1
ATOM 1330 N N . PRO A 1 183 ? 23.93229 33.60566 30.36305 1.000 24.86793 935 PRO A N 1
ATOM 1331 C CA . PRO A 1 183 ? 24.56642 34.49923 31.35105 1.000 25.49968 935 PRO A CA 1
ATOM 1332 C C . PRO A 1 183 ? 25.53374 33.74582 32.25295 1.000 28.43090 935 PRO A C 1
ATOM 1333 O O . PRO A 1 183 ? 25.24319 32.64948 32.75503 1.000 24.47635 935 PRO A O 1
ATOM 1337 N N . GLY A 1 184 ? 26.70499 34.32275 32.45445 1.000 24.02195 936 GLY A N 1
ATOM 1338 C CA . GLY A 1 184 ? 27.68031 33.69202 33.30203 1.000 23.98668 936 GLY A CA 1
ATOM 1339 C C . GLY A 1 184 ? 28.73281 32.93033 32.53017 1.000 23.84073 936 GLY A C 1
ATOM 1340 O O . GLY A 1 184 ? 29.72271 32.50029 33.15578 1.000 28.20921 936 GLY A O 1
ATOM 1341 N N . PHE A 1 185 ? 28.53077 32.70130 31.21719 1.000 23.52937 937 PHE A N 1
ATOM 1342 C CA . PHE A 1 185 ? 29.44910 31.87888 30.46747 1.000 22.91370 937 PHE A CA 1
ATOM 1343 C C . PHE A 1 185 ? 29.94279 32.59199 29.23310 1.000 24.39502 937 PHE A C 1
ATOM 1344 O O . PHE A 1 185 ? 29.25896 33.45738 28.68299 1.000 27.81268 937 PHE A O 1
ATOM 1352 N N . ARG A 1 186 ? 31.14075 32.20365 28.80116 1.000 23.48370 938 ARG A N 1
ATOM 1353 C CA . ARG A 1 186 ? 31.70178 32.77028 27.58938 1.000 31.51972 938 ARG A CA 1
ATOM 1354 C C . ARG A 1 186 ? 32.62638 31.74059 26.97488 1.000 28.99540 938 ARG A C 1
ATOM 1355 O O . ARG A 1 186 ? 32.86263 30.65389 27.53665 1.000 24.50177 938 ARG A O 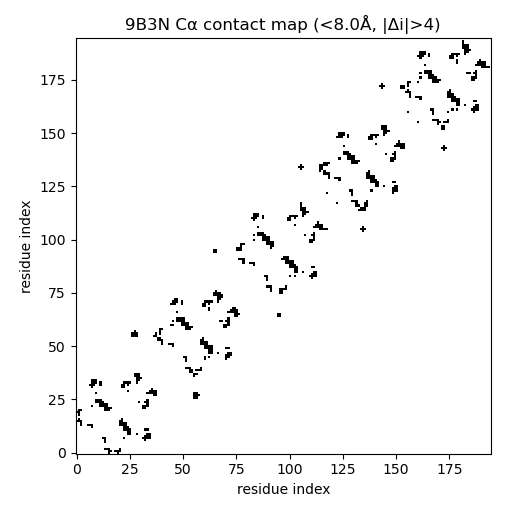1
ATOM 1363 N N . GLY A 1 187 ? 33.21699 32.13642 25.85168 1.000 29.04786 939 GLY A N 1
ATOM 1364 C CA . GLY A 1 187 ? 34.08974 31.26445 25.09483 1.000 27.68312 939 GLY A CA 1
ATOM 1365 C C . GLY A 1 187 ? 33.34681 30.58150 23.94611 1.000 26.57034 939 GLY A C 1
ATOM 1366 O O . GLY A 1 187 ? 32.11151 30.56450 23.87163 1.000 25.91652 939 GLY A O 1
ATOM 1367 N N . THR A 1 188 ? 34.12794 30.04923 23.00557 1.000 27.45682 940 THR A N 1
ATOM 1368 C CA . THR A 1 188 ? 33.57196 29.50941 21.77826 1.000 27.97125 940 THR A CA 1
ATOM 1369 C C . THR A 1 188 ? 32.49510 28.49175 22.07838 1.000 25.90158 940 THR A C 1
ATOM 1370 O O . THR A 1 188 ? 31.47159 28.42644 21.38970 1.000 27.20327 940 THR A O 1
ATOM 1374 N N . PHE A 1 189 ? 32.71945 27.65245 23.09268 1.000 22.83789 941 PHE A N 1
ATOM 1375 C CA . PHE A 1 189 ? 31.75333 26.62412 23.44582 1.000 20.62266 941 PHE A CA 1
ATOM 1376 C C . PHE A 1 189 ? 31.21065 26.82147 24.84932 1.000 22.19955 941 PHE A C 1
ATOM 1377 O O . PHE A 1 189 ? 30.78710 25.84888 25.49239 1.000 21.39934 941 PHE A O 1
ATOM 1385 N N . CYS A 1 190 ? 31.29300 28.06255 25.35396 1.000 20.56852 942 CYS A N 1
ATOM 1386 C CA . CYS A 1 190 ? 30.68511 28.41276 26.63731 1.000 21.27663 942 CYS A CA 1
ATOM 1387 C C . CYS A 1 190 ? 31.33011 27.71261 27.79564 1.000 21.71042 942 CYS A C 1
ATOM 1388 O O . CYS A 1 190 ? 30.64393 27.39199 28.76165 1.000 22.85871 942 CYS A O 1
ATOM 1391 N N . GLU A 1 191 ? 32.59231 27.38434 27.70953 1.000 20.75176 943 GLU A N 1
ATOM 1392 C CA . GLU A 1 191 ? 33.25096 26.62290 28.74995 1.000 22.62045 943 GLU A CA 1
ATOM 1393 C C . GLU A 1 191 ? 33.78673 27.50023 29.90358 1.000 24.13444 943 GLU A C 1
ATOM 1394 O O . GLU A 1 191 ? 34.27648 26.98679 30.91470 1.000 29.59783 943 GLU A O 1
ATOM 1400 N N . GLU A 1 192 ? 33.81152 28.80421 29.69641 1.000 26.68727 944 GLU A N 1
ATOM 1401 C CA . GLU A 1 192 ? 34.35847 29.74982 30.65395 1.000 29.08427 944 GLU A CA 1
ATOM 1402 C C . GLU A 1 192 ? 33.24019 30.33961 31.48636 1.000 26.06007 944 GLU A C 1
ATOM 1403 O O . GLU A 1 192 ? 32.29585 30.88257 30.94185 1.000 29.57396 944 GLU A O 1
ATOM 1409 N N . GLY A 1 193 ? 33.38647 30.28545 32.81151 1.000 31.06401 945 GLY A N 1
ATOM 1410 C CA . GLY A 1 193 ? 32.43685 30.90229 33.71852 1.000 37.55526 945 GLY A CA 1
ATOM 1411 C C . GLY A 1 193 ? 32.94235 32.25006 34.19205 1.000 36.16955 945 GLY A C 1
ATOM 1412 O O . GLY A 1 193 ? 34.13934 32.48446 34.25122 1.000 44.78374 945 GLY A O 1
ATOM 1413 N N . SER A 1 194 ? 32.00541 33.14581 34.50848 1.000 35.91456 946 SER A N 1
ATOM 1414 C CA . SER A 1 194 ? 32.31124 34.54037 34.83547 1.000 53.19686 946 SER A CA 1
ATOM 1415 C C . SER A 1 194 ? 31.32386 34.98477 35.90494 1.000 54.67133 946 SER A C 1
ATOM 1416 O O . SER A 1 194 ? 30.11926 35.07979 35.63811 1.000 51.50159 946 SER A O 1
ATOM 1419 N N . GLY A 1 195 ? 31.83329 35.23166 37.10892 1.000 44.60653 947 GLY A N 1
ATOM 1420 C CA . GLY A 1 195 ? 31.03522 35.70756 38.23428 1.000 47.15735 947 GLY A CA 1
ATOM 1421 C C . GLY A 1 195 ? 30.06252 34.69127 38.81816 1.000 50.93560 947 GLY A C 1
ATOM 1422 O O . GLY A 1 195 ? 29.01363 35.08936 39.36950 1.000 41.85260 947 GLY A O 1
ATOM 1423 N N . LEU A 1 196 ? 30.40646 33.38997 38.74840 1.000 45.39858 948 LEU A N 1
ATOM 1424 C CA . LEU A 1 196 ? 29.62215 32.28242 39.29524 1.000 44.42003 948 LEU A CA 1
ATOM 1425 C C . LEU A 1 196 ? 30.09510 31.86119 40.68211 1.000 48.50793 948 LEU A C 1
ATOM 1426 O O . LEU A 1 196 ? 31.29894 31.73556 40.91759 1.000 60.99557 948 LEU A O 1
ATOM 1431 N N . GLU A 1 197 ? 29.13968 31.60058 41.58079 1.000 50.89957 949 GLU A N 1
ATOM 1432 C CA . GLU A 1 197 ? 29.42112 31.04859 42.91895 1.000 58.84734 949 GLU A CA 1
ATOM 1433 C C . GLU A 1 197 ? 30.37532 31.90155 43.73027 1.000 71.06321 949 GLU A C 1
ATOM 1434 O O . GLU A 1 197 ? 31.07558 31.38034 44.59855 1.000 77.13660 949 GLU A O 1
#

B-factor: mean 34.62, std 10.98, range [17.86, 81.52]

=== Feature glossary ===
Legend for the data blocks above and below:

— What the protein is —

Sequence gives the chain of amino acids in standard one-letter code (A=alanine, C=cysteine, …, Y=tyrosine), read N→C. It is the only feature that is directly encoded by the gene; all structural features are derived from the folded form of this sequence.

The annotation block draws on four external resources. InterPro: which protein families and domains the sequence belongs to. GO: standardized terms for what the protein does, what process it participates in, and where in the cell it acts. CATH: which structural fold it has in the CATH hierarchy. Organism: the species of origin.

— Where its atoms are —

Atomic coordinates in PDBx/mmCIF format — the same representation the Protein Data Bank distributes. Each line of the _atom_site loop places one backbone atom in Cartesian space (units: ångströms, origin: arbitrary).

Six rendered views show the 3D structure from the faces of a cube — i.e. along ±x, ±y, ±z. Rendering representation is drawn randomly per protein from cartoon (secondary-structure ribbons), sticks (backbone bonds), or molecular surface; coloring is either N→C rainbow (blue at the N-terminus throu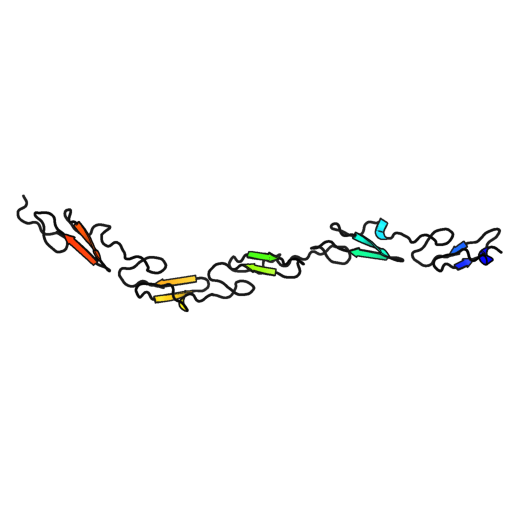gh red at the C-terminus) or one color per chain.

— Local backbone conformation —

DSSP 8-state secondary structure assigns each residue one of H (α-helix), G (3₁₀-helix), I (π-helix), E (extended β-strand), B (isolated β-bridge), T (hydrogen-bonded turn), S (bend), or '-' (coil). The assignment is computed from backbone hydrogen-bond geometry via the Kabsch–Sander algorithm.

P-SEA three-state annotation labels each residue as helix, strand, or coil based purely on the geometry of the Cα trace. It serves as a fallback when the full backbone (and thus DSSP) is unavailable.

φ (phi) and ψ (psi) are the two rotatable backbone dihedrals per residue: φ is the C(i-1)–N–Cα–C torsion, ψ is the N–Cα–C–N(i+1) torsion, both in degrees on (−180°, 180°]. α-helical residues cluster near (−60°, −45°); β-strand residues near (−120°, +130°). A Ramachandran plot is simply a scatter of (φ, ψ) for every residue.

— Global shape and packing —

Radius of gyration (Rg) is the root-mean-square distance of Cα atoms from their centroid — a single number for overall size and compactness. A globular domain of N residues has Rg ≈ 2.2·N^0.38 Å; an extended or disordered chain has a much larger Rg. The Cα contact count is the number of residue pairs whose Cα atoms are within 8 Å and are more than four positions apart in sequence — a standard proxy for tertiary packing density. The bounding box is the smallest axis-aligned box enclosing all Cα atoms.

Accessible surface area quantifies burial. A residue with SASA near zero is packed into the hydrophobic core; one with SASA >100 Å² sits on the surface. Computed here via the Shrake–Rupley numerical algorithm with a 1.4 Å probe.

The contact map is a binary N×N matrix image: pixel (i, j) is dark where Cα_i and Cα_j are within 8 Å and |i−j|>4. Because the |i−j|>4 filter removes local helical contacts, off-diagonal stripes parallel to the main diagonal indicate parallel β-sheets; stripes perpendicular to it indicate antiparallel β-sheets. The Ramachandran plot scatters every residue's (φ, ψ) pair against the sterically allowed regions. The PAE heatmap renders the predicted-aligned-error matrix.

— Structural neighborhood —

A 3Di character summarizes, for each residue, the relative orientation of the Cα frame of its nearest spatial neighbor. Because it encodes fold topology rather than chemistry, 3Di alignments detect remote structural similarity that sequence alignment misses.

Structural nearest neighbors (via Foldseek easy-search vs the PDB). Reported per hit: target PDB id, E-value, and alignment TM-score. A TM-score above ~0.5 is the conventional threshold for 'same fold'.

— Confidence and disorder —

For AlphaFold models, the B-factor field carries pLDDT — the model's own estimate of local accuracy on a 0–100 scale. Regions with pLDDT<50 should be treated as essentially unmodeled; they often correspond to intrinsically disordered segments.

B-factor (Debye–Waller factor) reflects atomic displacement in the crystal lattice. It is an experimental observable (units Å²), not a prediction; low values mean the atom is pinned down, high values mean it moves or is heterogeneous across the crystal.

Predicted Aligned Error (PAE) is an AlphaFold confidence matrix: entry (i, j) is the expected error in the position of residue j, in ångströms, when the prediction is superimposed on the true structure at residue i. Low PAE within a block of residues means that block is internally rigid and well-predicted; high PAE between two blocks means their relative placement is uncertain even if each block individually is confident.